Protein AF-A0A3C1H7T9-F1 (afdb_monomer)

Sequence (233 aa):
APIANEHQILRRFGEMLSDQVSRIEAYSWLSAEREQYIYYRTDPCWTGYGAYCSYRSAIRRLGFPSIGYDQFSVMHCRSDYYGRLAQDVHYYEVQPDLVDMYTLRDQPQNETVTALRAEGAVPLPSYYLTEYADTEPEKIFAAAHEPVLRIETDNQSSKDLLLLSDAFGYSMIPFLTRHYRSVTAVNLPLAKEQGANPVPAGSYSQILLLCGADTLMSPDGLAALLPQSENDT

Structure (mmCIF, N/CA/C/O backbone):
data_AF-A0A3C1H7T9-F1
#
_entry.id   AF-A0A3C1H7T9-F1
#
loop_
_atom_site.group_PDB
_atom_site.id
_atom_site.type_symbol
_atom_site.label_atom_id
_atom_site.label_alt_id
_atom_site.label_comp_id
_atom_site.label_asym_id
_atom_site.label_entity_id
_atom_site.label_seq_id
_atom_site.pdbx_PDB_ins_code
_atom_site.Cartn_x
_atom_site.Cartn_y
_atom_site.Cartn_z
_atom_site.occupancy
_atom_site.B_iso_or_equiv
_atom_site.auth_seq_id
_atom_site.auth_comp_id
_atom_site.auth_asym_id
_atom_site.auth_atom_id
_atom_site.pdbx_PDB_model_num
ATOM 1 N N . ALA A 1 1 ? 14.476 -23.312 -9.668 1.00 31.70 1 ALA A N 1
ATOM 2 C CA . ALA A 1 1 ? 13.431 -24.294 -9.300 1.00 31.70 1 ALA A CA 1
ATOM 3 C C . ALA A 1 1 ? 12.138 -23.898 -10.009 1.00 31.70 1 ALA A C 1
ATOM 5 O O . ALA A 1 1 ? 11.992 -22.703 -10.245 1.00 31.70 1 ALA A O 1
ATOM 6 N N . PRO A 1 2 ? 11.235 -24.815 -10.405 1.00 38.97 2 PRO A N 1
ATOM 7 C CA . PRO A 1 2 ? 9.941 -24.386 -10.927 1.00 38.97 2 PRO A CA 1
ATOM 8 C C . PRO A 1 2 ? 9.212 -23.623 -9.817 1.00 38.97 2 PRO A C 1
ATOM 10 O O . PRO A 1 2 ? 9.050 -24.153 -8.718 1.00 38.97 2 PRO A O 1
ATOM 13 N N . ILE A 1 3 ? 8.839 -22.372 -10.089 1.00 52.12 3 ILE A N 1
ATOM 14 C CA . ILE A 1 3 ? 7.992 -21.583 -9.194 1.00 52.12 3 ILE A CA 1
ATOM 15 C C . ILE A 1 3 ? 6.671 -22.349 -9.102 1.00 52.12 3 ILE A C 1
ATOM 17 O O . ILE A 1 3 ? 6.058 -22.676 -10.123 1.00 52.12 3 ILE A O 1
ATOM 21 N N . ALA A 1 4 ? 6.295 -22.755 -7.891 1.00 62.69 4 ALA A N 1
ATOM 22 C CA . ALA A 1 4 ? 5.043 -23.456 -7.663 1.00 62.69 4 ALA A CA 1
ATOM 23 C C . ALA A 1 4 ? 3.871 -22.596 -8.169 1.00 62.69 4 ALA A C 1
ATOM 25 O O . ALA A 1 4 ? 3.949 -21.373 -8.177 1.00 62.69 4 ALA A O 1
ATOM 26 N N . ASN A 1 5 ? 2.783 -23.223 -8.623 1.00 76.81 5 ASN A N 1
ATOM 27 C CA . ASN A 1 5 ? 1.632 -22.481 -9.132 1.00 76.81 5 ASN A CA 1
ATOM 28 C C . ASN A 1 5 ? 0.995 -21.664 -7.991 1.00 76.81 5 ASN A C 1
ATOM 30 O O . ASN A 1 5 ? 0.235 -22.214 -7.190 1.00 76.81 5 ASN A O 1
ATOM 34 N N . GLU A 1 6 ? 1.307 -20.367 -7.929 1.00 76.00 6 GLU A N 1
ATOM 35 C CA . GLU A 1 6 ? 0.856 -19.449 -6.875 1.00 76.00 6 GLU A CA 1
ATOM 36 C C . GLU A 1 6 ? -0.663 -19.482 -6.700 1.00 76.00 6 GLU A C 1
ATOM 38 O O . GLU A 1 6 ? -1.160 -19.520 -5.578 1.00 76.00 6 GLU A O 1
ATOM 43 N N . HIS A 1 7 ? -1.421 -19.578 -7.796 1.00 77.00 7 HIS A N 1
ATOM 44 C CA . HIS A 1 7 ? -2.878 -19.655 -7.738 1.00 77.00 7 HIS A CA 1
ATOM 45 C C . HIS A 1 7 ? -3.370 -20.908 -6.994 1.00 77.00 7 HIS A C 1
ATOM 47 O O . HIS A 1 7 ? -4.287 -20.829 -6.176 1.00 77.00 7 HIS A O 1
ATOM 53 N N . GLN A 1 8 ? -2.749 -22.071 -7.222 1.00 78.31 8 GLN A N 1
ATOM 54 C CA . GLN A 1 8 ? -3.089 -23.288 -6.475 1.00 78.31 8 GLN A CA 1
ATOM 55 C C . GLN A 1 8 ? -2.721 -23.179 -4.994 1.00 78.31 8 GLN A C 1
ATOM 57 O O . GLN A 1 8 ? -3.453 -23.694 -4.147 1.00 78.31 8 GLN A O 1
ATOM 62 N N . ILE A 1 9 ? -1.605 -22.519 -4.683 1.00 76.25 9 ILE A N 1
ATOM 63 C CA . ILE A 1 9 ? -1.154 -22.332 -3.304 1.00 76.25 9 ILE A CA 1
ATOM 64 C C . ILE A 1 9 ? -2.100 -21.396 -2.555 1.00 76.25 9 ILE A C 1
ATOM 66 O O . ILE A 1 9 ? -2.596 -21.768 -1.496 1.00 76.25 9 ILE A O 1
ATOM 70 N N . LEU A 1 10 ? -2.425 -20.239 -3.134 1.00 77.50 10 LEU A N 1
ATOM 71 C CA . LEU A 1 10 ? -3.364 -19.279 -2.554 1.00 77.50 10 LEU A CA 1
ATOM 72 C C . LEU A 1 10 ? -4.751 -19.895 -2.354 1.00 77.50 10 LEU A C 1
ATOM 74 O O . LEU A 1 10 ? -5.388 -19.653 -1.329 1.00 77.50 10 LEU A O 1
ATOM 78 N N . ARG A 1 11 ? -5.203 -20.751 -3.282 1.00 78.38 11 ARG A N 1
ATOM 79 C CA . ARG A 1 11 ? -6.471 -21.475 -3.128 1.00 78.38 11 ARG A CA 1
ATOM 80 C C . ARG A 1 11 ? -6.450 -22.410 -1.917 1.00 78.38 11 ARG A C 1
ATOM 82 O O . ARG A 1 11 ? -7.369 -22.352 -1.104 1.00 78.38 11 ARG A O 1
ATOM 89 N N . ARG A 1 12 ? -5.397 -23.224 -1.772 1.00 76.50 12 ARG A N 1
ATOM 90 C CA . ARG A 1 12 ? -5.221 -24.137 -0.626 1.00 76.50 12 ARG A CA 1
ATOM 91 C C . ARG A 1 12 ? -5.077 -23.388 0.692 1.00 76.50 12 ARG A C 1
ATOM 93 O O . ARG A 1 12 ? -5.712 -23.761 1.667 1.00 76.50 12 ARG A O 1
ATOM 100 N N . PHE A 1 13 ? -4.275 -22.325 0.713 1.00 78.12 13 PHE A N 1
ATOM 101 C CA . PHE A 1 13 ? -4.142 -21.465 1.884 1.00 78.12 13 PHE A CA 1
ATOM 102 C C . PHE A 1 13 ? -5.504 -20.904 2.289 1.00 78.12 13 PHE A C 1
ATOM 104 O O . PHE A 1 13 ? -5.900 -21.008 3.445 1.00 78.12 13 PHE A O 1
ATOM 111 N N . GLY A 1 14 ? -6.264 -20.407 1.312 1.00 76.06 14 GLY A N 1
ATOM 112 C CA . GLY A 1 14 ? -7.640 -20.001 1.516 1.00 76.06 14 GLY A CA 1
ATOM 113 C C . GLY A 1 14 ? -8.461 -21.103 2.184 1.00 76.06 14 GLY A C 1
ATOM 114 O O . GLY A 1 14 ? -9.094 -20.830 3.200 1.00 76.06 14 GLY A O 1
ATOM 115 N N . GLU A 1 15 ? -8.475 -22.319 1.623 1.00 78.69 15 GLU A N 1
ATOM 116 C CA . GLU A 1 15 ? -9.227 -23.486 2.132 1.00 78.69 15 GLU A CA 1
ATOM 117 C C . GLU A 1 15 ? -8.918 -23.830 3.603 1.00 78.69 15 GLU A C 1
ATOM 119 O O . GLU A 1 15 ? -9.757 -24.440 4.259 1.00 78.69 15 GLU A O 1
ATOM 124 N N . MET A 1 16 ? -7.764 -23.414 4.135 1.00 75.75 16 MET A N 1
ATOM 125 C CA . MET A 1 16 ? -7.385 -23.597 5.544 1.00 75.75 16 MET A CA 1
ATOM 126 C C . MET A 1 16 ? -7.916 -22.502 6.484 1.00 75.75 16 MET A C 1
ATOM 128 O O . MET A 1 16 ? -7.884 -22.676 7.702 1.00 75.75 16 MET A O 1
ATOM 132 N N . LEU A 1 17 ? -8.370 -21.366 5.951 1.00 78.69 17 LEU A N 1
ATOM 133 C CA . LEU A 1 17 ? -8.895 -20.257 6.746 1.00 78.69 17 LEU A CA 1
ATOM 134 C C . LEU A 1 17 ? -10.306 -20.565 7.255 1.00 78.69 17 LEU A C 1
ATOM 136 O O . LEU A 1 17 ? -11.101 -21.205 6.569 1.00 78.69 17 LEU A O 1
ATOM 140 N N . SER A 1 18 ? -10.631 -20.061 8.447 1.00 79.81 18 SER A N 1
ATOM 141 C CA . SER A 1 18 ? -11.975 -20.192 9.012 1.00 79.81 18 SER A CA 1
ATOM 142 C C . SER A 1 18 ? -13.014 -19.438 8.176 1.00 79.81 18 SER A C 1
ATOM 144 O O . SER A 1 18 ? -12.711 -18.420 7.552 1.00 79.81 18 SER A O 1
ATOM 146 N N . ASP A 1 19 ? -14.274 -19.872 8.246 1.00 80.81 19 ASP A N 1
ATOM 147 C CA . ASP A 1 19 ? -15.399 -19.222 7.551 1.00 80.81 19 ASP A CA 1
ATOM 148 C C . ASP A 1 19 ? -15.652 -17.771 8.009 1.00 80.81 19 ASP A C 1
ATOM 150 O O . ASP A 1 19 ? -16.383 -17.019 7.365 1.00 80.81 19 ASP A O 1
ATOM 154 N N . GLN A 1 20 ? -15.042 -17.357 9.124 1.00 82.12 20 GLN A N 1
ATOM 155 C CA . GLN A 1 20 ? -15.094 -15.979 9.613 1.00 82.12 20 GLN A CA 1
ATOM 156 C C . GLN A 1 20 ? -14.177 -15.043 8.807 1.00 82.12 20 GLN A C 1
ATOM 158 O O . GLN A 1 20 ? -14.368 -13.826 8.830 1.00 82.12 20 GLN A O 1
ATOM 163 N N . VAL A 1 21 ? -13.204 -15.586 8.065 1.00 84.50 21 VAL A N 1
ATOM 164 C CA . VAL A 1 21 ? -12.303 -14.809 7.210 1.00 84.50 21 VAL A CA 1
ATOM 165 C C . VAL A 1 21 ? -12.924 -14.631 5.828 1.00 84.50 21 VAL A C 1
ATOM 167 O O . VAL A 1 21 ? -13.071 -15.565 5.042 1.00 84.50 21 VAL A O 1
ATOM 170 N N . SER A 1 22 ? -13.260 -13.387 5.492 1.00 87.00 22 SER A N 1
ATOM 171 C CA . SER A 1 22 ? -13.744 -13.047 4.153 1.00 87.00 22 SER A CA 1
ATOM 172 C C . SER A 1 22 ? -12.584 -12.912 3.170 1.00 87.00 22 SER A C 1
ATOM 174 O O . SER A 1 22 ? -11.782 -11.989 3.278 1.00 87.00 22 SER A O 1
ATOM 176 N N . ARG A 1 23 ? -12.530 -13.792 2.165 1.00 85.62 23 ARG A N 1
ATOM 177 C CA . ARG A 1 23 ? -11.542 -13.700 1.081 1.00 85.62 23 ARG A CA 1
ATOM 178 C C . ARG A 1 23 ? -11.898 -12.591 0.088 1.00 85.62 23 ARG A C 1
ATOM 180 O O . ARG A 1 23 ? -13.070 -12.394 -0.250 1.00 85.62 23 ARG A O 1
ATOM 187 N N 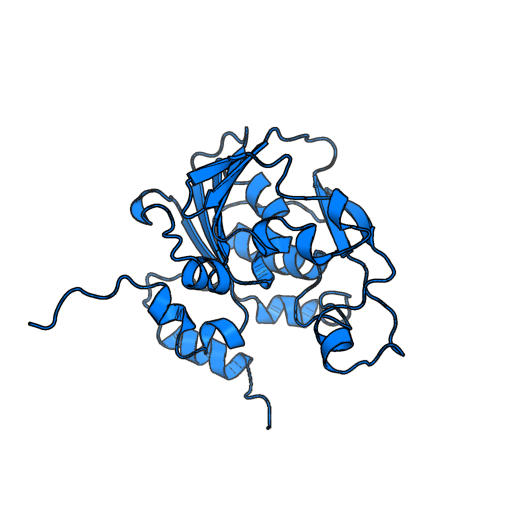. ILE A 1 24 ? -10.870 -11.899 -0.396 1.00 86.12 24 ILE A N 1
ATOM 188 C CA . ILE A 1 24 ? -10.950 -10.931 -1.492 1.00 86.12 24 ILE A CA 1
ATOM 189 C C . ILE A 1 24 ? -10.223 -11.553 -2.685 1.00 86.12 24 ILE A C 1
ATOM 191 O O . ILE A 1 24 ? -9.004 -11.694 -2.673 1.00 86.12 24 ILE A O 1
ATOM 195 N N . GLU A 1 25 ? -10.978 -11.953 -3.706 1.00 78.00 25 GLU A N 1
ATOM 196 C CA . GLU A 1 25 ? -10.420 -12.543 -4.927 1.00 78.00 25 GLU A CA 1
ATOM 197 C C . GLU A 1 25 ? -9.723 -11.466 -5.769 1.00 78.00 25 GLU A C 1
ATOM 199 O O . GLU A 1 25 ? -10.376 -10.684 -6.459 1.00 78.00 25 GLU A O 1
ATOM 204 N N . ALA A 1 26 ? -8.390 -11.415 -5.705 1.00 77.56 26 ALA A N 1
ATOM 205 C CA . ALA A 1 26 ? -7.577 -10.502 -6.511 1.00 77.56 26 ALA A CA 1
ATOM 206 C C . ALA A 1 26 ? -7.279 -11.063 -7.916 1.00 77.56 26 ALA A C 1
ATOM 208 O O . ALA A 1 26 ? -7.213 -10.308 -8.887 1.00 77.56 26 ALA A O 1
ATOM 209 N N . TYR A 1 27 ? -7.154 -12.391 -8.045 1.00 78.81 27 TYR A N 1
ATOM 210 C CA . TYR A 1 27 ? -6.671 -13.048 -9.265 1.00 78.81 27 TYR A CA 1
ATOM 211 C C . TYR A 1 27 ? -7.521 -12.743 -10.503 1.00 78.81 27 TYR A C 1
ATOM 213 O O . TYR A 1 27 ? -6.979 -12.407 -11.552 1.00 78.81 27 TYR A O 1
ATOM 221 N N . SER A 1 28 ? -8.851 -12.830 -10.398 1.00 77.50 28 SER A N 1
ATOM 222 C CA . SER A 1 28 ? -9.741 -12.627 -11.549 1.00 77.50 28 SER A CA 1
ATOM 223 C C . SER A 1 28 ? -9.615 -11.226 -12.148 1.00 77.50 28 SER A C 1
ATOM 225 O O . SER A 1 28 ? -9.674 -11.068 -13.364 1.00 77.50 28 SER A O 1
ATOM 227 N N . TRP A 1 29 ? -9.421 -10.214 -11.302 1.00 79.75 29 TRP A N 1
ATOM 228 C CA . TRP A 1 29 ? -9.297 -8.823 -11.734 1.00 79.75 29 TRP A CA 1
ATOM 229 C C . TRP A 1 29 ? -7.898 -8.530 -12.266 1.00 79.75 29 TRP A C 1
ATOM 231 O O . TRP A 1 29 ? -7.777 -7.962 -13.343 1.00 79.75 29 TRP A O 1
ATOM 241 N N . LEU A 1 30 ? -6.849 -8.998 -11.582 1.00 84.75 30 LEU A N 1
ATOM 242 C CA . LEU A 1 30 ? -5.474 -8.885 -12.080 1.00 84.75 30 LEU A CA 1
ATOM 243 C C . LEU A 1 30 ? -5.308 -9.592 -13.436 1.00 84.75 30 LEU A C 1
ATOM 245 O O . LEU A 1 30 ? -4.662 -9.069 -14.335 1.00 84.75 30 LEU A O 1
ATOM 249 N N . SER A 1 31 ? -5.962 -10.742 -13.625 1.00 85.31 31 SER A N 1
ATOM 250 C CA . SER A 1 31 ? -5.979 -11.463 -14.903 1.00 85.31 31 SER A CA 1
ATOM 251 C C . SER A 1 31 ? -6.712 -10.699 -16.014 1.00 85.31 31 SER A C 1
ATOM 253 O O . SER A 1 31 ? -6.313 -10.778 -17.182 1.00 85.31 31 SER A O 1
ATOM 255 N N . ALA A 1 32 ? -7.769 -9.957 -15.667 1.00 86.38 32 ALA A N 1
ATOM 256 C CA . ALA A 1 32 ? -8.490 -9.097 -16.603 1.00 86.38 32 ALA A CA 1
ATOM 257 C C . ALA A 1 32 ? -7.664 -7.862 -17.007 1.00 86.38 32 ALA A C 1
ATOM 259 O O . ALA A 1 32 ? -7.717 -7.458 -18.164 1.00 86.38 32 ALA A O 1
ATOM 260 N N . GLU A 1 33 ? -6.858 -7.325 -16.088 1.00 89.00 33 GLU A N 1
ATOM 261 C CA . GLU A 1 33 ? -5.993 -6.152 -16.298 1.00 89.00 33 GLU A CA 1
ATOM 262 C C . GLU A 1 33 ? -4.568 -6.517 -16.758 1.00 89.00 33 GLU A C 1
ATOM 264 O O . GLU A 1 33 ? -3.693 -5.659 -16.803 1.00 89.00 33 GLU A O 1
ATOM 269 N N . ARG A 1 34 ? -4.301 -7.779 -17.122 1.00 88.62 34 ARG A N 1
ATOM 270 C CA . ARG A 1 34 ? -2.941 -8.279 -17.423 1.00 88.62 34 ARG A CA 1
ATOM 271 C C . ARG A 1 34 ? -2.213 -7.563 -18.567 1.00 88.62 34 ARG A C 1
ATOM 273 O O . ARG A 1 34 ? -0.995 -7.635 -18.645 1.00 88.62 34 ARG A O 1
ATOM 280 N N . GLU A 1 35 ? -2.962 -6.941 -19.477 1.00 91.81 35 GLU A N 1
ATOM 281 C CA . GLU A 1 35 ? -2.408 -6.182 -20.608 1.00 91.81 35 GLU A CA 1
ATOM 282 C C . GLU A 1 35 ? -2.039 -4.742 -20.198 1.00 91.81 35 GLU A C 1
ATOM 284 O O . GLU A 1 35 ? -1.428 -4.008 -20.972 1.00 91.81 35 GLU A O 1
ATOM 289 N N . GLN A 1 36 ? -2.430 -4.318 -18.991 1.00 94.44 36 GLN A N 1
ATOM 290 C CA . GLN A 1 36 ? -2.083 -3.027 -18.411 1.00 94.44 36 GLN A CA 1
ATOM 291 C C . GLN A 1 36 ? -0.779 -3.116 -17.611 1.00 94.44 36 GLN A C 1
ATOM 293 O O . GLN A 1 36 ? -0.329 -4.184 -17.197 1.00 94.44 36 GLN A O 1
ATOM 298 N N . TYR A 1 37 ? -0.182 -1.959 -17.333 1.00 95.06 37 TYR A N 1
ATOM 299 C CA . TYR A 1 37 ? 1.055 -1.850 -16.563 1.00 95.06 37 TYR A CA 1
ATOM 300 C C . TYR A 1 37 ? 0.799 -1.964 -15.044 1.00 95.06 37 TYR A C 1
ATOM 302 O O . TYR A 1 37 ? 0.926 -1.006 -14.279 1.00 95.06 37 TYR A O 1
ATOM 310 N N . ILE A 1 38 ? 0.363 -3.153 -14.614 1.00 95.38 38 ILE A N 1
ATOM 311 C CA . ILE A 1 38 ? -0.020 -3.462 -13.225 1.00 95.38 38 ILE A CA 1
ATOM 312 C C . ILE A 1 38 ? 1.131 -4.012 -12.374 1.00 95.38 38 ILE A C 1
ATOM 314 O O . ILE A 1 38 ? 1.043 -3.958 -11.152 1.00 95.38 38 ILE A O 1
ATOM 318 N N . TYR A 1 39 ? 2.217 -4.486 -12.986 1.00 95.50 39 TYR A N 1
ATOM 319 C CA . TYR A 1 39 ? 3.435 -4.920 -12.297 1.00 95.50 39 TYR A CA 1
ATOM 320 C C . TYR A 1 39 ? 4.642 -4.135 -12.786 1.00 95.50 39 TYR A C 1
ATOM 322 O O . TYR A 1 39 ? 4.717 -3.796 -13.969 1.00 95.50 39 TYR A O 1
ATOM 330 N N . TYR A 1 40 ? 5.567 -3.847 -11.873 1.00 96.25 40 TYR A N 1
ATOM 331 C CA . TYR A 1 40 ? 6.871 -3.318 -12.244 1.00 96.25 40 TYR A CA 1
ATOM 332 C C . TYR A 1 40 ? 7.609 -4.333 -13.125 1.00 96.25 40 TYR A C 1
ATOM 334 O O . TYR A 1 40 ? 7.464 -5.544 -12.955 1.00 96.25 40 TYR A O 1
ATOM 342 N N . ARG A 1 41 ? 8.395 -3.851 -14.091 1.00 95.81 41 ARG A N 1
ATOM 343 C CA . ARG A 1 41 ? 9.237 -4.718 -14.933 1.00 95.81 41 ARG A CA 1
ATOM 344 C C . ARG A 1 41 ? 10.498 -5.151 -14.192 1.00 95.81 41 ARG A C 1
ATOM 346 O O . ARG A 1 41 ? 11.051 -6.203 -14.495 1.00 95.81 41 ARG A O 1
ATOM 353 N N . THR A 1 42 ? 10.960 -4.315 -13.264 1.00 96.38 42 THR A N 1
ATOM 354 C CA . THR A 1 42 ? 12.270 -4.400 -12.608 1.00 96.38 42 THR A CA 1
ATOM 355 C C . THR A 1 42 ? 12.186 -4.564 -11.089 1.00 96.38 42 THR A C 1
ATOM 357 O O . THR A 1 42 ? 13.216 -4.693 -10.435 1.00 96.38 42 THR A O 1
ATOM 360 N N . ASP A 1 43 ? 10.983 -4.613 -10.516 1.00 94.75 43 ASP A N 1
ATOM 361 C CA . ASP A 1 43 ? 10.714 -4.838 -9.089 1.00 94.75 43 ASP A CA 1
ATOM 362 C C . ASP A 1 43 ? 9.706 -5.991 -8.934 1.00 94.75 43 ASP A C 1
ATOM 364 O O . ASP A 1 43 ? 8.849 -6.142 -9.806 1.00 94.75 43 ASP A O 1
ATOM 368 N N . PRO A 1 44 ? 9.755 -6.818 -7.870 1.00 91.44 44 PRO A N 1
ATOM 369 C CA . PRO A 1 44 ? 8.826 -7.946 -7.753 1.00 91.44 44 PRO A CA 1
ATOM 370 C C . PRO A 1 44 ? 7.396 -7.530 -7.362 1.00 91.44 44 PRO A C 1
ATOM 372 O O . PRO A 1 44 ? 6.498 -8.371 -7.336 1.00 91.44 44 PRO A O 1
ATOM 375 N N . CYS A 1 45 ? 7.162 -6.259 -7.024 1.00 91.56 45 CYS A N 1
ATOM 376 C CA . CYS A 1 45 ? 5.857 -5.770 -6.591 1.00 91.56 45 CYS A CA 1
ATOM 377 C C . CYS A 1 45 ? 5.000 -5.217 -7.739 1.00 91.56 45 CYS A C 1
ATOM 379 O O . CYS A 1 45 ? 5.449 -4.970 -8.860 1.00 91.56 45 CYS A O 1
ATOM 381 N N . TRP A 1 46 ? 3.719 -4.999 -7.443 1.00 94.31 46 TRP A N 1
ATOM 382 C CA . TRP A 1 46 ? 2.830 -4.298 -8.362 1.00 94.31 46 TRP A CA 1
ATOM 383 C C . TRP A 1 46 ? 3.128 -2.794 -8.443 1.00 94.31 46 TRP A C 1
ATOM 385 O O . TRP A 1 46 ? 3.723 -2.207 -7.539 1.00 94.31 46 TRP A O 1
ATOM 395 N N . THR A 1 47 ? 2.663 -2.146 -9.508 1.00 96.00 47 THR A N 1
ATOM 396 C CA . THR A 1 47 ? 2.683 -0.680 -9.608 1.00 96.00 47 THR A CA 1
ATOM 397 C C . THR A 1 47 ? 1.610 -0.068 -8.702 1.00 96.00 47 THR A C 1
ATOM 399 O O . THR A 1 47 ? 0.711 -0.761 -8.215 1.00 96.00 47 THR A O 1
ATOM 402 N N . GLY A 1 48 ? 1.626 1.255 -8.512 1.00 95.81 48 GLY A N 1
ATOM 403 C CA . GLY A 1 48 ? 0.503 1.938 -7.855 1.00 95.81 48 GLY A CA 1
ATOM 404 C C . GLY A 1 48 ? -0.835 1.741 -8.590 1.00 95.81 48 GLY A C 1
ATOM 405 O O . GLY A 1 48 ? -1.883 1.650 -7.951 1.00 95.81 48 GLY A O 1
ATOM 406 N N . TYR A 1 49 ? -0.805 1.551 -9.916 1.00 96.06 49 TYR A N 1
ATOM 407 C CA . TYR A 1 49 ? -1.994 1.185 -10.688 1.00 96.06 49 TYR A CA 1
ATOM 408 C C . TYR A 1 49 ? -2.463 -0.247 -10.394 1.00 96.06 49 TYR A C 1
ATOM 410 O O . TYR A 1 49 ? -3.661 -0.484 -10.221 1.00 96.06 49 TYR A O 1
ATOM 418 N N . GLY A 1 50 ? -1.537 -1.202 -10.264 1.00 95.12 50 GLY A N 1
ATOM 419 C CA . GLY A 1 50 ? -1.860 -2.558 -9.811 1.00 95.12 50 GLY A CA 1
ATOM 420 C C . GLY A 1 50 ? -2.491 -2.573 -8.413 1.00 95.12 50 GLY A C 1
ATOM 421 O O . GLY A 1 50 ? -3.510 -3.239 -8.195 1.00 95.12 50 GLY A O 1
ATOM 422 N N . ALA A 1 51 ? -1.968 -1.757 -7.493 1.00 95.56 51 ALA A N 1
ATOM 423 C CA . ALA A 1 51 ? -2.556 -1.560 -6.170 1.00 95.56 51 ALA A CA 1
ATOM 424 C C . ALA A 1 51 ? -3.968 -0.963 -6.248 1.00 95.56 51 ALA A C 1
ATOM 426 O O . ALA A 1 51 ? -4.882 -1.476 -5.600 1.00 95.56 51 ALA A O 1
ATOM 427 N N . TYR A 1 52 ? -4.182 0.061 -7.084 1.00 95.81 52 TYR A N 1
ATOM 428 C CA . TYR A 1 52 ? -5.505 0.642 -7.328 1.00 95.81 52 TYR A CA 1
ATOM 429 C C . TYR A 1 52 ? -6.510 -0.408 -7.831 1.00 95.81 52 TYR A C 1
ATOM 431 O O . TYR A 1 52 ? -7.635 -0.490 -7.325 1.00 95.81 52 TYR A O 1
ATOM 439 N N . CYS A 1 53 ? -6.108 -1.247 -8.790 1.00 93.25 53 CYS A N 1
ATOM 440 C CA . CYS A 1 53 ? -6.960 -2.303 -9.338 1.00 93.25 53 CYS A CA 1
ATOM 441 C C . CYS A 1 53 ? -7.439 -3.269 -8.248 1.00 93.25 53 CYS A C 1
ATOM 443 O O . CYS A 1 53 ? -8.636 -3.553 -8.150 1.00 93.25 53 CYS A O 1
ATOM 445 N N . SER A 1 54 ? -6.529 -3.703 -7.375 1.00 92.38 54 SER A N 1
ATOM 446 C CA . SER A 1 54 ? -6.852 -4.588 -6.250 1.00 92.38 54 SER A CA 1
ATOM 447 C C . SER A 1 54 ? -7.681 -3.888 -5.170 1.00 92.38 54 SER A C 1
ATOM 449 O O . SER A 1 54 ? -8.640 -4.463 -4.644 1.00 92.38 54 SER A O 1
ATOM 451 N N . TYR A 1 55 ? -7.383 -2.617 -4.891 1.00 95.44 55 TYR A N 1
ATOM 452 C CA . TYR A 1 55 ? -8.122 -1.790 -3.939 1.00 95.44 55 TYR A CA 1
ATOM 453 C C . TYR A 1 55 ? -9.607 -1.693 -4.298 1.00 95.44 55 TYR A C 1
ATOM 455 O O . TYR A 1 55 ? -10.449 -1.827 -3.412 1.00 95.44 55 TYR A O 1
ATOM 463 N N . ARG A 1 56 ? -9.964 -1.522 -5.581 1.00 93.06 56 ARG A N 1
ATOM 464 C CA . ARG A 1 56 ? -11.375 -1.401 -6.003 1.00 93.06 56 ARG A CA 1
ATOM 465 C C . ARG A 1 56 ? -12.222 -2.588 -5.559 1.00 93.06 56 ARG A C 1
ATOM 467 O O . ARG A 1 56 ? -13.375 -2.403 -5.167 1.00 93.06 56 ARG A O 1
ATOM 474 N N . SER A 1 57 ? -11.664 -3.791 -5.637 1.00 89.38 57 SER A N 1
ATOM 475 C CA . SER A 1 57 ? -12.334 -5.019 -5.213 1.00 89.38 57 SER A CA 1
ATOM 476 C C . SER A 1 57 ? -12.324 -5.156 -3.692 1.00 89.38 57 SER A C 1
ATOM 478 O O . SER A 1 57 ? -13.365 -5.448 -3.096 1.00 89.38 57 SER A O 1
ATOM 480 N N . ALA A 1 58 ? -11.185 -4.871 -3.055 1.00 93.25 58 ALA A N 1
ATOM 481 C CA . ALA A 1 58 ? -11.037 -4.943 -1.606 1.00 93.25 58 ALA A CA 1
ATOM 482 C C . ALA A 1 58 ? -11.997 -3.995 -0.871 1.00 93.25 58 ALA A C 1
ATOM 484 O O . ALA A 1 58 ? -12.749 -4.422 0.005 1.00 93.25 58 ALA A O 1
ATOM 485 N N . ILE A 1 59 ? -12.045 -2.724 -1.269 1.00 95.56 59 ILE A N 1
ATOM 486 C CA . ILE A 1 59 ? -12.798 -1.685 -0.561 1.00 95.56 59 ILE A CA 1
ATOM 487 C C . ILE A 1 59 ? -14.315 -1.917 -0.614 1.00 95.56 59 ILE A C 1
ATOM 489 O O . ILE A 1 59 ? -15.019 -1.720 0.378 1.00 95.56 59 ILE A O 1
ATOM 493 N N . ARG A 1 60 ? -14.809 -2.469 -1.732 1.00 93.31 60 ARG A N 1
ATOM 494 C CA . ARG A 1 60 ? -16.206 -2.906 -1.884 1.00 93.31 60 ARG A CA 1
ATOM 495 C C . ARG A 1 60 ? -16.545 -4.038 -0.931 1.00 93.31 60 ARG A C 1
ATOM 497 O O . ARG A 1 60 ? -17.597 -4.010 -0.296 1.00 93.31 60 ARG A O 1
ATOM 504 N N . ARG A 1 61 ? -15.644 -5.013 -0.782 1.00 92.25 61 ARG A N 1
ATOM 505 C CA . ARG A 1 61 ? -15.826 -6.120 0.165 1.00 92.25 61 ARG A CA 1
ATOM 506 C C . ARG A 1 61 ? -15.767 -5.650 1.620 1.00 92.25 61 ARG A C 1
ATOM 508 O O . ARG A 1 61 ? -16.466 -6.215 2.457 1.00 92.25 61 ARG A O 1
ATOM 515 N N . LEU A 1 62 ? -15.000 -4.593 1.890 1.00 94.06 62 LEU A N 1
ATOM 516 C CA . LEU A 1 62 ? -14.909 -3.913 3.186 1.00 94.06 62 LEU A CA 1
ATOM 517 C C . LEU A 1 62 ? -16.110 -2.985 3.476 1.00 94.06 62 LEU A C 1
ATOM 519 O O . LEU A 1 62 ? -16.216 -2.421 4.572 1.00 94.06 62 LEU A O 1
ATOM 523 N N . GLY A 1 63 ? -17.064 -2.890 2.545 1.00 94.75 63 GLY A N 1
ATOM 524 C CA . GLY A 1 63 ? -18.346 -2.213 2.737 1.00 94.75 63 GLY A CA 1
ATOM 525 C C . GLY A 1 63 ? -18.335 -0.730 2.376 1.00 94.75 63 GLY A C 1
ATOM 526 O O . GLY A 1 63 ? -19.139 0.022 2.922 1.00 94.75 63 GLY A O 1
ATOM 527 N N . PHE A 1 64 ? -17.438 -0.311 1.485 1.00 95.75 64 PHE A N 1
ATOM 528 C CA . PHE A 1 64 ? -17.338 1.059 0.987 1.00 95.75 64 PHE A CA 1
ATOM 529 C C . PHE A 1 64 ? -17.456 1.110 -0.546 1.00 95.75 64 PHE A C 1
ATOM 531 O O . PHE A 1 64 ? -17.054 0.168 -1.235 1.00 95.75 64 PHE A O 1
ATOM 538 N N . PRO A 1 65 ? -17.972 2.203 -1.128 1.00 95.44 65 PRO A N 1
ATOM 539 C CA . PRO A 1 65 ? -17.895 2.409 -2.568 1.00 95.44 65 PRO A CA 1
ATOM 540 C C . PRO A 1 65 ? -16.445 2.673 -2.999 1.00 95.44 65 PRO A C 1
ATOM 542 O O . PRO A 1 65 ? -15.714 3.425 -2.363 1.00 95.44 65 PRO A O 1
ATOM 545 N N . SER A 1 66 ? -16.025 2.086 -4.119 1.00 95.06 66 SER A N 1
ATOM 546 C CA . SER A 1 66 ? -14.707 2.368 -4.698 1.00 95.06 66 SER A CA 1
ATOM 547 C C . SER A 1 66 ? -14.674 3.759 -5.331 1.00 95.06 66 SER A C 1
ATOM 549 O O . SER A 1 66 ? -15.543 4.064 -6.150 1.00 95.06 66 SER A O 1
ATOM 551 N N . ILE A 1 67 ? -13.630 4.538 -5.057 1.00 96.44 67 ILE A N 1
ATOM 552 C CA . ILE A 1 67 ? -13.357 5.794 -5.771 1.00 96.44 67 ILE A CA 1
ATOM 553 C C . ILE A 1 67 ? -12.849 5.489 -7.192 1.00 96.44 67 ILE A C 1
ATOM 555 O O . ILE A 1 67 ? -12.036 4.578 -7.390 1.00 96.44 67 ILE A O 1
ATOM 559 N N . GLY A 1 68 ? -13.358 6.222 -8.186 1.00 96.25 68 GLY A N 1
ATOM 560 C CA . GLY A 1 68 ? -12.977 6.066 -9.593 1.00 96.25 68 GLY A CA 1
ATOM 561 C C . GLY A 1 68 ? -11.532 6.488 -9.860 1.00 96.25 68 GLY A C 1
ATOM 562 O O . GLY A 1 68 ? -11.032 7.414 -9.228 1.00 96.25 68 GLY A O 1
ATOM 563 N N . TYR A 1 69 ? -10.852 5.798 -10.780 1.00 95.50 69 TYR A N 1
ATOM 564 C CA . TYR A 1 69 ? -9.452 6.072 -11.133 1.00 95.50 69 TYR A CA 1
ATOM 565 C C . TYR A 1 69 ? -9.299 7.492 -11.658 1.00 95.50 69 TYR A C 1
ATOM 567 O O . TYR A 1 69 ? -8.374 8.218 -11.312 1.00 95.50 69 TYR A O 1
ATOM 575 N N . ASP A 1 70 ? -10.287 7.888 -12.452 1.00 95.69 70 ASP A N 1
ATOM 576 C CA . ASP A 1 70 ? -10.432 9.200 -13.035 1.00 95.69 70 ASP A CA 1
ATOM 577 C C . ASP A 1 70 ? -10.528 10.305 -11.991 1.00 95.69 70 ASP A C 1
ATOM 579 O O . ASP A 1 70 ? -10.368 11.440 -12.389 1.00 95.69 70 ASP A O 1
ATOM 583 N N . GLN A 1 71 ? -10.742 10.031 -10.700 1.00 96.62 71 GLN A N 1
ATOM 584 C CA . GLN A 1 71 ? -10.756 11.048 -9.641 1.00 96.62 71 GLN A CA 1
ATOM 585 C C . GLN A 1 71 ? -9.381 11.279 -9.003 1.00 96.62 71 GLN A C 1
ATOM 587 O O . GLN A 1 71 ? -9.216 12.241 -8.256 1.00 96.62 71 GLN A O 1
ATOM 592 N N . PHE A 1 72 ? -8.387 10.436 -9.286 1.00 96.62 72 PHE A N 1
ATOM 593 C CA . PHE A 1 72 ? -7.038 10.603 -8.754 1.00 96.62 72 PHE A CA 1
ATOM 594 C C . PHE A 1 72 ? -6.177 11.475 -9.675 1.00 96.62 72 PHE A C 1
ATOM 596 O O . PHE A 1 72 ? -6.290 11.436 -10.902 1.00 96.62 72 PHE A O 1
ATOM 603 N N . SER A 1 73 ? -5.320 12.296 -9.078 1.00 95.75 73 SER A N 1
ATOM 604 C CA . SER A 1 73 ? -4.151 12.869 -9.732 1.00 95.75 73 SER A CA 1
ATOM 605 C C . SER A 1 73 ? -2.992 11.902 -9.547 1.00 95.75 73 SER A C 1
ATOM 607 O O . SER A 1 73 ? -2.781 11.396 -8.444 1.00 95.75 73 SER A O 1
ATOM 609 N N . VAL A 1 74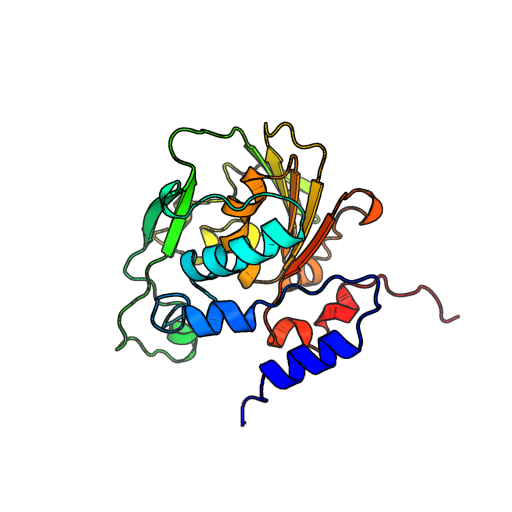 ? -2.252 11.659 -10.625 1.00 96.56 74 VAL A N 1
ATOM 610 C CA . VAL A 1 74 ? -1.078 10.785 -10.623 1.00 96.56 74 VAL A CA 1
ATOM 611 C C . VAL A 1 74 ? 0.156 11.650 -10.819 1.00 96.56 74 VAL A C 1
ATOM 613 O O . VAL A 1 74 ? 0.240 12.398 -11.792 1.00 96.56 74 VAL A O 1
ATOM 616 N N . MET A 1 75 ? 1.089 11.573 -9.876 1.00 95.38 75 MET A N 1
ATOM 617 C CA . MET A 1 75 ? 2.390 12.227 -9.966 1.00 95.38 75 MET A CA 1
ATOM 618 C C . MET A 1 75 ? 3.459 11.166 -10.211 1.00 95.38 75 MET A C 1
ATOM 620 O O . MET A 1 75 ? 3.642 10.279 -9.381 1.00 95.38 75 MET A O 1
ATOM 624 N N . HIS A 1 76 ? 4.163 11.274 -11.337 1.00 95.44 76 HIS A N 1
ATOM 625 C CA . HIS A 1 76 ? 5.310 10.428 -11.661 1.00 95.44 76 HIS A CA 1
ATOM 626 C C . HIS A 1 76 ? 6.537 10.945 -10.905 1.00 95.44 76 HIS A C 1
ATOM 628 O O . HIS A 1 76 ? 7.205 11.872 -11.358 1.00 95.44 76 HIS A O 1
ATOM 634 N N . CYS A 1 77 ? 6.805 10.390 -9.727 1.00 93.62 77 CYS A N 1
ATOM 635 C CA . CYS A 1 77 ? 7.901 10.837 -8.863 1.00 93.62 77 CYS A CA 1
ATOM 636 C C . CYS A 1 77 ? 9.263 10.390 -9.379 1.00 93.62 77 CYS A C 1
ATOM 638 O O . CYS A 1 77 ? 10.260 11.075 -9.176 1.00 93.62 77 CYS A O 1
ATOM 640 N N . ARG A 1 78 ? 9.295 9.240 -10.054 1.00 93.75 78 ARG A N 1
ATOM 641 C CA . ARG A 1 78 ? 10.483 8.701 -10.708 1.00 93.75 78 ARG A CA 1
ATOM 642 C C . ARG A 1 78 ? 10.083 8.056 -12.024 1.00 93.75 78 ARG A C 1
ATOM 644 O O . ARG A 1 78 ? 9.065 7.369 -12.070 1.00 93.75 78 ARG A O 1
ATOM 651 N N . SER A 1 79 ? 10.875 8.258 -13.075 1.00 94.19 79 SER A N 1
ATOM 652 C CA . SER A 1 79 ? 10.603 7.702 -14.412 1.00 94.19 79 SER A CA 1
ATOM 653 C C . SER A 1 79 ? 11.694 6.779 -14.961 1.00 94.19 79 SER A C 1
ATOM 655 O O . SER A 1 79 ? 11.561 6.235 -16.052 1.00 94.19 79 SER A O 1
ATOM 657 N N . ASP A 1 80 ? 12.790 6.643 -14.229 1.00 95.12 80 ASP A N 1
ATOM 658 C CA . ASP A 1 80 ? 13.987 5.875 -14.558 1.00 95.12 80 ASP A CA 1
ATOM 659 C C . ASP A 1 80 ? 14.339 4.914 -13.406 1.00 95.12 80 ASP A C 1
ATOM 661 O O . ASP A 1 80 ? 15.501 4.742 -13.042 1.00 95.12 80 ASP A O 1
ATOM 665 N N . TYR A 1 81 ? 13.317 4.315 -12.787 1.00 96.06 81 TYR A N 1
ATOM 666 C CA . TYR A 1 81 ? 13.497 3.398 -11.666 1.00 96.06 81 TYR A CA 1
ATOM 667 C C . TYR A 1 81 ? 13.918 2.001 -12.142 1.00 96.06 81 TYR A C 1
ATOM 669 O O . TYR A 1 81 ? 13.247 1.393 -12.973 1.00 96.06 81 TYR A O 1
ATOM 677 N N . TYR A 1 82 ? 15.005 1.481 -11.570 1.00 96.44 82 TYR A N 1
ATOM 678 C CA . TYR A 1 82 ? 15.391 0.072 -11.658 1.00 96.44 82 TYR A CA 1
ATOM 679 C C . TYR A 1 82 ? 15.277 -0.552 -10.271 1.00 96.44 82 TYR A C 1
ATOM 681 O O . TYR A 1 82 ? 16.132 -0.324 -9.412 1.00 96.44 82 TYR A O 1
ATOM 689 N N . GLY A 1 83 ? 14.199 -1.303 -10.059 1.00 94.50 83 GLY A N 1
ATOM 690 C CA . GLY A 1 83 ? 13.850 -1.896 -8.776 1.00 94.50 83 GLY A CA 1
ATOM 691 C C . GLY A 1 83 ? 14.673 -3.118 -8.394 1.00 94.50 83 GLY A C 1
ATOM 692 O O . GLY A 1 83 ? 15.677 -3.453 -9.029 1.00 94.50 83 GLY A O 1
ATOM 693 N N . ARG A 1 84 ? 14.234 -3.793 -7.325 1.00 92.75 84 ARG A N 1
ATOM 694 C CA . ARG A 1 84 ? 15.029 -4.833 -6.650 1.00 92.75 84 ARG A CA 1
ATOM 695 C C . ARG A 1 84 ? 15.451 -5.969 -7.580 1.00 92.75 84 ARG A C 1
ATOM 697 O O . ARG A 1 84 ? 16.611 -6.354 -7.542 1.00 92.75 84 ARG A O 1
ATOM 704 N N . LEU A 1 85 ? 14.573 -6.442 -8.473 1.00 94.06 85 LEU A N 1
ATOM 705 C CA . LEU A 1 85 ? 14.933 -7.520 -9.406 1.00 94.06 85 LEU A CA 1
ATOM 706 C C . LEU A 1 85 ? 16.070 -7.097 -10.339 1.00 94.06 85 LEU A C 1
ATOM 708 O O . LEU A 1 85 ? 17.009 -7.864 -10.530 1.00 94.06 85 LEU A O 1
ATOM 712 N N . ALA A 1 86 ? 16.009 -5.889 -10.909 1.00 95.31 86 ALA A N 1
ATOM 713 C CA . ALA A 1 86 ? 17.071 -5.400 -11.787 1.00 95.31 86 ALA A CA 1
ATOM 714 C C . ALA A 1 86 ? 18.394 -5.203 -11.040 1.00 95.31 86 ALA A C 1
ATOM 716 O O . ALA A 1 86 ? 19.440 -5.525 -11.602 1.00 95.31 86 ALA A O 1
ATOM 717 N N . GLN A 1 87 ? 18.352 -4.730 -9.788 1.00 94.00 87 GLN A N 1
ATOM 718 C CA . GLN A 1 87 ? 19.547 -4.633 -8.943 1.00 94.00 87 GLN A CA 1
ATOM 719 C C . GLN A 1 87 ? 20.131 -6.015 -8.623 1.00 94.00 87 GLN A C 1
ATOM 721 O O . GLN A 1 87 ? 21.333 -6.218 -8.764 1.00 94.00 87 GLN A O 1
ATOM 726 N N . ASP A 1 88 ? 19.288 -6.987 -8.273 1.00 94.25 88 ASP A N 1
ATOM 727 C CA . ASP A 1 88 ? 19.722 -8.339 -7.919 1.00 94.25 88 ASP A CA 1
ATOM 728 C C . ASP A 1 88 ? 20.400 -9.044 -9.104 1.00 94.25 88 ASP A C 1
ATOM 730 O O . ASP A 1 88 ? 21.472 -9.640 -8.962 1.00 94.25 88 ASP A O 1
ATOM 734 N N . VAL A 1 89 ? 19.811 -8.952 -10.302 1.00 95.12 89 VAL A N 1
ATOM 735 C CA . VAL A 1 89 ? 20.330 -9.637 -11.501 1.00 95.12 89 VAL A CA 1
ATOM 736 C C . VAL A 1 89 ? 21.264 -8.782 -12.360 1.00 95.12 89 VAL A C 1
ATOM 738 O O . VAL A 1 89 ? 21.803 -9.285 -13.344 1.00 95.12 89 VAL A O 1
ATOM 741 N N . HIS A 1 90 ? 21.467 -7.513 -11.997 1.00 95.00 90 HIS A N 1
ATOM 742 C CA . HIS A 1 90 ? 22.275 -6.535 -12.734 1.00 95.00 90 HIS A CA 1
ATOM 743 C C . HIS A 1 90 ? 21.866 -6.405 -14.217 1.00 95.00 90 HIS A C 1
ATOM 745 O O . HIS A 1 90 ? 22.713 -6.276 -15.104 1.00 95.00 90 HIS A O 1
ATOM 751 N N . TYR A 1 91 ? 20.559 -6.466 -14.497 1.00 93.06 91 TYR A N 1
ATOM 752 C CA . TYR A 1 91 ? 20.005 -6.405 -15.852 1.00 93.06 91 TYR A CA 1
ATOM 753 C C . TYR A 1 91 ? 19.236 -5.101 -16.071 1.00 93.06 91 TYR A C 1
ATOM 755 O O . TYR A 1 91 ? 18.166 -4.892 -15.500 1.00 93.06 91 TYR A O 1
ATOM 763 N N . TYR A 1 92 ? 19.766 -4.251 -16.952 1.00 95.62 92 TYR A N 1
ATOM 764 C CA . TYR A 1 92 ? 19.272 -2.888 -17.186 1.00 95.62 92 TYR A CA 1
ATOM 765 C C . TYR A 1 92 ? 18.917 -2.621 -18.659 1.00 95.62 92 TYR A C 1
ATOM 767 O O . TYR A 1 92 ? 18.826 -1.475 -19.083 1.00 95.62 92 TYR A O 1
ATOM 775 N N . GLU A 1 93 ? 18.731 -3.673 -19.464 1.00 95.31 93 GLU A N 1
ATOM 776 C CA . GLU A 1 93 ? 18.350 -3.543 -20.884 1.00 95.31 93 GLU A CA 1
ATOM 777 C C . GLU A 1 93 ? 16.824 -3.510 -21.102 1.00 95.31 93 GLU A C 1
ATOM 779 O O . GLU A 1 93 ? 16.350 -3.446 -22.236 1.00 95.31 93 GLU A O 1
ATOM 784 N N . VAL A 1 94 ? 16.032 -3.563 -20.026 1.00 94.19 94 VAL A N 1
ATOM 785 C CA . VAL A 1 94 ? 14.582 -3.330 -20.076 1.00 94.19 94 VAL A CA 1
ATOM 786 C C . VAL A 1 94 ? 14.255 -1.854 -19.878 1.00 94.19 94 VAL A C 1
ATOM 788 O O . VAL A 1 94 ? 15.028 -1.099 -19.298 1.00 94.19 94 VAL A O 1
ATOM 791 N N . GLN A 1 95 ? 13.067 -1.449 -20.328 1.00 96.25 95 GLN A N 1
ATOM 792 C CA . GLN A 1 95 ? 12.534 -0.129 -20.012 1.00 96.25 95 GLN A CA 1
ATOM 793 C C . GLN A 1 95 ? 12.460 0.053 -18.483 1.00 96.25 95 GLN A C 1
ATOM 795 O O . GLN A 1 95 ? 11.890 -0.821 -17.822 1.00 96.25 95 GLN A O 1
ATOM 800 N N . PRO A 1 96 ? 12.982 1.164 -17.932 1.00 96.56 96 PRO A N 1
ATOM 801 C CA . PRO A 1 96 ? 12.864 1.438 -16.511 1.00 96.56 96 PRO A CA 1
ATOM 802 C C . PRO A 1 96 ? 11.409 1.709 -16.119 1.00 96.56 96 PRO A C 1
ATOM 804 O O . PRO A 1 96 ? 10.554 2.048 -16.945 1.00 96.56 96 PRO A O 1
ATOM 807 N N . ASP A 1 97 ? 11.136 1.553 -14.835 1.00 97.50 97 ASP A N 1
ATOM 808 C CA . ASP A 1 97 ? 9.806 1.669 -14.273 1.00 97.50 97 ASP A CA 1
ATOM 809 C C . ASP A 1 97 ? 9.461 3.108 -13.850 1.00 97.50 97 ASP A C 1
ATOM 811 O O . ASP A 1 97 ? 10.326 3.956 -13.613 1.00 97.50 97 ASP A O 1
ATOM 815 N N . LEU A 1 98 ? 8.154 3.370 -13.752 1.00 96.06 98 LEU A N 1
ATOM 816 C CA . LEU A 1 98 ? 7.580 4.613 -13.234 1.0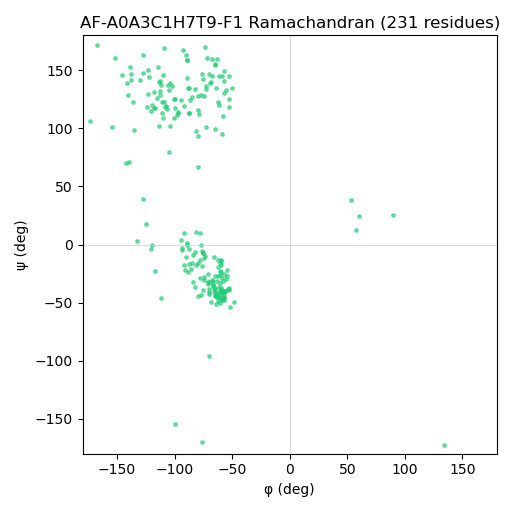0 96.06 98 LEU A CA 1
ATOM 817 C C . LEU A 1 98 ? 7.115 4.410 -11.792 1.00 96.06 98 LEU A C 1
ATOM 819 O O . LEU A 1 98 ? 6.293 3.526 -11.560 1.00 96.06 98 LEU A O 1
ATOM 823 N N . VAL A 1 99 ? 7.579 5.231 -10.851 1.00 96.56 99 VAL A N 1
ATOM 824 C CA . VAL A 1 99 ? 7.075 5.234 -9.469 1.00 96.56 99 VAL A CA 1
ATOM 825 C C . VAL A 1 99 ? 6.076 6.371 -9.304 1.00 96.56 99 VAL A C 1
ATOM 827 O O . VAL A 1 99 ? 6.429 7.546 -9.429 1.00 96.56 99 VAL A O 1
ATOM 830 N N . ASP A 1 100 ? 4.834 6.000 -9.001 1.00 96.94 100 ASP A N 1
ATOM 831 C CA . ASP A 1 100 ? 3.689 6.906 -9.012 1.00 96.94 100 ASP A CA 1
ATOM 832 C C . ASP A 1 100 ? 3.127 7.165 -7.612 1.00 96.94 100 ASP A C 1
ATOM 834 O O . ASP A 1 100 ? 2.907 6.241 -6.822 1.00 96.94 100 ASP A O 1
ATOM 838 N N . MET A 1 101 ? 2.797 8.428 -7.348 1.00 96.44 101 MET A N 1
ATOM 839 C CA . MET A 1 101 ? 1.999 8.855 -6.202 1.00 96.44 101 MET A CA 1
ATOM 840 C C . MET A 1 101 ? 0.573 9.199 -6.630 1.00 96.44 101 MET A C 1
ATOM 842 O O . MET A 1 101 ? 0.360 9.846 -7.656 1.00 96.44 101 MET A O 1
ATOM 846 N N . TYR A 1 102 ? -0.400 8.797 -5.813 1.00 96.62 102 TYR A N 1
ATOM 847 C CA . TYR A 1 102 ? -1.825 8.988 -6.070 1.00 96.62 102 TYR A CA 1
ATOM 848 C C . TYR A 1 102 ? -2.429 9.910 -5.020 1.00 96.62 102 TYR A C 1
ATOM 850 O O . TYR A 1 102 ? -2.355 9.634 -3.825 1.00 96.62 102 TYR A O 1
ATOM 858 N N . THR A 1 103 ? -3.083 10.978 -5.468 1.00 94.88 103 THR A N 1
ATOM 859 C CA . THR A 1 103 ? -3.800 11.917 -4.596 1.00 94.88 103 THR A CA 1
ATOM 860 C C . THR A 1 103 ? -5.210 12.146 -5.118 1.00 94.88 103 THR A C 1
ATOM 862 O O . THR A 1 103 ? -5.439 12.177 -6.326 1.00 94.88 103 THR A O 1
ATOM 865 N N . LEU A 1 104 ? -6.201 12.261 -4.232 1.00 94.06 104 LEU A N 1
ATOM 866 C CA . LEU A 1 104 ? -7.576 12.506 -4.669 1.00 94.06 104 LEU A CA 1
ATOM 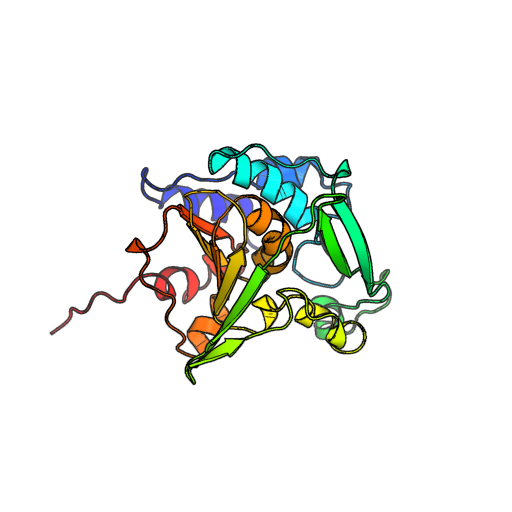867 C C . LEU A 1 104 ? -7.728 13.965 -5.120 1.00 94.06 104 LEU A C 1
ATOM 869 O O . LEU A 1 104 ? -7.379 14.878 -4.371 1.00 94.06 104 LEU A O 1
ATOM 873 N N . ARG A 1 105 ? -8.256 14.194 -6.328 1.00 92.00 105 ARG A N 1
ATOM 874 C CA . ARG A 1 105 ? -8.474 15.553 -6.840 1.00 92.00 105 ARG A CA 1
ATOM 875 C C . ARG A 1 105 ? -9.591 16.254 -6.082 1.00 92.00 105 ARG A C 1
ATOM 877 O O . ARG A 1 105 ? -10.550 15.620 -5.649 1.00 92.00 105 ARG A O 1
ATOM 884 N N . ASP A 1 106 ? -9.443 17.568 -5.935 1.00 83.81 106 ASP A N 1
ATOM 885 C CA . ASP A 1 106 ? -10.463 18.493 -5.422 1.00 83.81 106 ASP A CA 1
ATOM 886 C C . ASP A 1 106 ? -11.003 18.173 -4.012 1.00 83.81 106 ASP A C 1
ATOM 888 O O . ASP A 1 106 ? -11.993 18.753 -3.567 1.00 83.81 106 ASP A O 1
ATOM 892 N N . GLN A 1 107 ? -10.345 17.264 -3.287 1.00 82.56 107 GLN A N 1
ATOM 893 C CA . GLN A 1 107 ? -10.711 16.829 -1.941 1.00 82.56 107 GLN A CA 1
ATOM 894 C C . GLN A 1 107 ? -9.449 16.659 -1.088 1.00 82.56 107 GLN A C 1
ATOM 896 O O . GLN A 1 107 ? -9.057 15.520 -0.802 1.00 82.56 107 GLN A O 1
ATOM 901 N N . PRO A 1 108 ? -8.791 17.772 -0.706 1.00 81.38 108 PRO A N 1
ATOM 902 C CA . PRO A 1 108 ? -7.657 17.713 0.204 1.00 81.38 108 PRO A CA 1
ATOM 903 C C . PRO A 1 108 ? -8.082 17.038 1.513 1.00 81.38 108 PRO A C 1
ATOM 905 O O . PRO A 1 108 ? -9.193 17.243 2.000 1.00 81.38 108 PRO A O 1
ATOM 908 N N . GLN A 1 109 ? -7.195 16.212 2.052 1.00 87.88 109 GLN A N 1
ATOM 909 C CA . GLN A 1 109 ? -7.364 15.514 3.321 1.00 87.88 109 GLN A CA 1
ATOM 910 C C . GLN A 1 109 ? -6.272 15.995 4.258 1.00 87.88 109 GLN A C 1
ATOM 912 O O . GLN A 1 109 ? -5.105 16.019 3.869 1.00 87.88 109 GLN A O 1
ATOM 917 N N . ASN A 1 110 ? -6.643 16.365 5.480 1.00 92.31 110 ASN A N 1
ATOM 918 C CA . ASN A 1 110 ? -5.650 16.511 6.531 1.00 92.31 110 ASN A CA 1
ATOM 919 C C . ASN A 1 110 ? -5.366 15.136 7.124 1.00 92.31 110 ASN A C 1
ATOM 921 O O . ASN A 1 110 ? -6.283 14.367 7.433 1.00 92.31 110 ASN A O 1
ATOM 925 N N . GLU A 1 111 ? -4.085 14.846 7.289 1.00 95.06 111 GLU A N 1
ATOM 926 C CA . GLU A 1 111 ? -3.604 13.592 7.837 1.00 95.06 111 GLU A CA 1
ATOM 927 C C . GLU A 1 111 ? -2.461 13.843 8.817 1.00 95.06 111 GLU A C 1
ATOM 929 O O . GLU A 1 111 ? -1.607 14.703 8.604 1.00 95.06 111 GLU A O 1
ATOM 934 N N . THR A 1 112 ? -2.456 13.072 9.898 1.00 97.75 112 THR A N 1
ATOM 935 C CA . THR A 1 112 ? -1.338 12.974 10.830 1.00 97.75 112 THR A CA 1
ATOM 936 C C . THR A 1 112 ? -0.718 11.605 10.641 1.00 97.75 112 THR A C 1
ATOM 938 O O . THR A 1 112 ? -1.392 10.585 10.797 1.00 97.75 112 THR A O 1
ATOM 941 N N . VAL A 1 113 ? 0.571 11.579 10.315 1.00 98.00 113 VAL A N 1
ATOM 942 C CA . VAL A 1 113 ? 1.310 10.344 10.059 1.00 98.00 113 VAL A CA 1
ATOM 943 C C . VAL A 1 113 ? 2.351 10.150 11.150 1.00 98.00 113 VAL A C 1
ATOM 945 O O . VAL A 1 113 ? 3.103 11.061 11.485 1.00 98.00 113 VAL A O 1
ATOM 948 N N . THR A 1 114 ? 2.366 8.967 11.755 1.00 97.31 114 THR A N 1
ATOM 949 C CA . THR A 1 114 ? 3.264 8.627 12.862 1.00 97.31 114 THR A CA 1
ATOM 950 C C . THR A 1 114 ? 3.846 7.237 12.652 1.00 97.31 114 THR A C 1
ATOM 952 O O . THR A 1 114 ? 3.106 6.257 12.560 1.00 97.31 114 THR A O 1
ATOM 955 N N . ALA A 1 115 ? 5.171 7.140 12.617 1.00 95.44 115 ALA A N 1
ATOM 956 C CA . ALA A 1 115 ? 5.884 5.876 12.710 1.00 95.44 115 ALA A CA 1
ATOM 957 C C . ALA A 1 115 ? 5.895 5.395 14.166 1.00 95.44 115 ALA A C 1
ATOM 959 O O . ALA A 1 115 ? 6.262 6.147 15.068 1.00 95.44 115 ALA A O 1
ATOM 960 N N . LEU A 1 116 ? 5.493 4.150 14.410 1.00 92.50 116 LEU A N 1
ATOM 961 C CA . LEU A 1 116 ? 5.548 3.519 15.727 1.00 92.50 116 LEU A CA 1
ATOM 962 C C . LEU A 1 116 ? 6.723 2.540 15.740 1.00 92.50 116 LEU A C 1
ATOM 964 O O . LEU A 1 116 ? 6.636 1.451 15.175 1.00 92.50 116 LEU A O 1
ATOM 968 N N . ARG A 1 117 ? 7.826 2.951 16.366 1.00 89.81 117 ARG A N 1
ATOM 969 C CA . ARG A 1 117 ? 9.075 2.185 16.464 1.00 89.81 117 ARG A CA 1
ATOM 970 C C . ARG A 1 117 ? 9.279 1.685 17.894 1.00 89.81 117 ARG A C 1
ATOM 972 O O . ARG A 1 117 ? 8.584 2.127 18.812 1.00 89.81 117 ARG A O 1
ATOM 979 N N . ALA A 1 118 ? 10.249 0.797 18.103 1.00 85.56 118 ALA A N 1
ATOM 980 C CA . ALA A 1 118 ? 10.590 0.304 19.440 1.00 85.56 118 ALA A CA 1
ATOM 981 C C . ALA A 1 118 ? 11.039 1.439 20.382 1.00 85.56 118 ALA A C 1
ATOM 983 O O . ALA A 1 118 ? 10.751 1.417 21.577 1.00 85.56 118 ALA A O 1
ATOM 984 N N . GLU A 1 119 ? 11.693 2.465 19.831 1.00 86.62 119 GLU A N 1
ATOM 985 C CA . GLU A 1 119 ? 12.179 3.642 20.555 1.00 86.62 119 GLU A CA 1
ATOM 986 C C . GLU A 1 119 ? 11.067 4.657 20.864 1.00 86.62 119 GLU A C 1
ATOM 988 O O . GLU A 1 119 ? 11.270 5.570 21.667 1.00 86.62 119 GLU A O 1
ATOM 993 N N . GLY A 1 120 ? 9.895 4.512 20.238 1.00 88.56 120 GLY A N 1
ATOM 994 C CA . GLY A 1 120 ? 8.737 5.373 20.442 1.00 88.56 120 GLY A CA 1
ATOM 995 C C . GLY A 1 120 ? 8.055 5.824 19.150 1.00 88.56 120 GLY A C 1
ATOM 996 O O . GLY A 1 120 ? 8.359 5.376 18.044 1.00 88.56 120 GLY A O 1
ATOM 997 N N . ALA A 1 121 ? 7.090 6.729 19.316 1.00 92.69 121 ALA A N 1
ATOM 998 C CA . ALA A 1 121 ? 6.325 7.312 18.223 1.00 92.69 121 ALA A CA 1
ATOM 999 C C . ALA A 1 121 ? 7.064 8.513 17.612 1.00 92.69 121 ALA A C 1
ATOM 1001 O O . ALA A 1 121 ? 7.418 9.453 18.326 1.00 92.69 121 ALA A O 1
ATOM 1002 N N . VAL A 1 122 ? 7.257 8.497 16.294 1.00 95.62 122 VAL A N 1
ATOM 1003 C CA . VAL A 1 122 ? 7.944 9.550 15.537 1.00 95.62 122 VAL A CA 1
ATOM 1004 C C . VAL A 1 122 ? 6.984 10.134 14.497 1.00 95.62 122 VAL A C 1
ATOM 1006 O O . VAL A 1 122 ? 6.505 9.390 13.640 1.00 95.62 122 VAL A O 1
ATOM 1009 N N . PRO A 1 123 ? 6.670 11.442 14.540 1.00 97.31 123 PRO A N 1
ATOM 1010 C CA . PRO A 1 123 ? 5.841 12.066 13.516 1.00 97.31 123 PRO A CA 1
ATOM 1011 C C . PRO A 1 123 ? 6.584 12.113 12.176 1.00 97.31 123 PRO A C 1
ATOM 1013 O O . PRO A 1 123 ? 7.777 12.415 12.135 1.00 97.31 123 PRO A O 1
ATOM 1016 N N . LEU A 1 124 ? 5.864 11.850 11.086 1.00 97.50 124 LEU A N 1
ATOM 1017 C CA . LEU A 1 124 ? 6.360 11.958 9.714 1.00 97.50 124 LEU A CA 1
ATOM 1018 C C . LEU A 1 124 ? 5.619 13.073 8.965 1.00 97.50 124 LEU A C 1
ATOM 1020 O O . LEU A 1 124 ? 4.462 13.354 9.288 1.00 97.50 124 LEU A O 1
ATOM 1024 N N . PRO A 1 125 ? 6.246 13.693 7.949 1.00 95.62 125 PRO A N 1
ATOM 1025 C CA . PRO A 1 125 ? 5.594 14.734 7.158 1.00 95.62 125 PRO A CA 1
ATOM 1026 C C . PRO A 1 125 ? 4.415 14.207 6.325 1.00 95.62 125 PRO A C 1
ATOM 1028 O O . PRO A 1 125 ? 3.465 14.947 6.091 1.00 95.62 125 PRO A O 1
ATOM 1031 N N . SER A 1 126 ? 4.465 12.948 5.878 1.00 95.94 126 SER A N 1
ATOM 1032 C CA . SER A 1 126 ? 3.386 12.251 5.163 1.00 95.94 126 SER A CA 1
ATOM 1033 C C . SER A 1 126 ? 3.690 10.744 5.105 1.00 95.94 126 SER A C 1
ATOM 1035 O O . SER A 1 126 ? 4.785 10.310 5.469 1.00 95.94 126 SER A O 1
ATOM 1037 N N . TYR A 1 127 ? 2.740 9.926 4.637 1.00 96.44 127 TYR A N 1
ATOM 1038 C CA . TYR A 1 127 ? 3.024 8.551 4.207 1.00 96.44 127 TYR A CA 1
ATOM 1039 C C . TYR A 1 127 ? 3.758 8.499 2.859 1.00 96.44 127 TYR A C 1
ATOM 1041 O O . TYR A 1 127 ? 4.226 7.426 2.470 1.00 96.44 127 TYR A O 1
ATOM 1049 N N . TYR A 1 128 ? 3.868 9.640 2.171 1.00 96.94 128 TYR A N 1
ATOM 1050 C CA . TYR A 1 128 ? 4.739 9.845 1.023 1.00 96.94 128 TYR A CA 1
ATOM 1051 C C . TYR A 1 128 ? 5.957 10.708 1.379 1.00 96.94 128 TYR A C 1
ATOM 1053 O O . TYR A 1 128 ? 5.813 11.885 1.696 1.00 96.94 128 TYR A O 1
ATOM 1061 N N . LEU A 1 129 ? 7.158 10.145 1.277 1.00 96.31 129 LEU A N 1
ATOM 1062 C CA . LEU A 1 129 ? 8.429 10.808 1.575 1.00 96.31 129 LEU A CA 1
ATOM 1063 C C . LEU A 1 129 ? 9.157 11.167 0.274 1.00 96.31 129 LEU A C 1
ATOM 1065 O O . LEU A 1 129 ? 10.036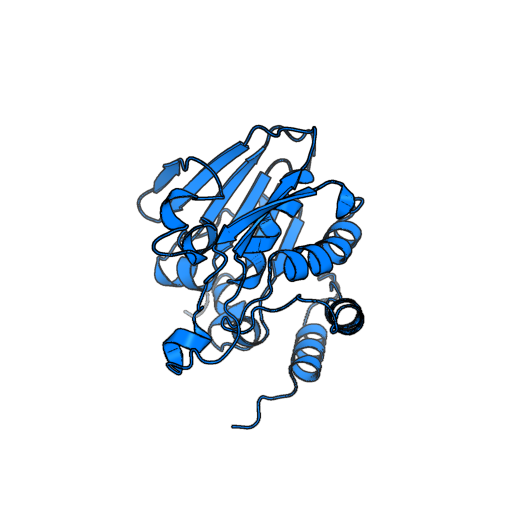 10.453 -0.214 1.00 96.31 129 LEU A O 1
ATOM 1069 N N . THR A 1 130 ? 8.729 12.268 -0.345 1.00 94.81 130 THR A N 1
ATOM 1070 C CA . THR A 1 130 ? 9.212 12.709 -1.665 1.00 94.81 130 THR A CA 1
ATOM 1071 C C . THR A 1 130 ? 10.703 13.039 -1.706 1.00 94.81 130 THR A C 1
ATOM 1073 O O . THR A 1 130 ? 11.292 13.037 -2.781 1.00 94.81 130 THR A O 1
ATOM 1076 N N . GLU A 1 131 ? 11.332 13.293 -0.558 1.00 94.81 131 GLU A N 1
ATOM 1077 C CA . GLU A 1 131 ? 12.775 13.516 -0.443 1.00 94.81 131 GLU A CA 1
ATOM 1078 C C . GLU A 1 131 ? 13.613 12.319 -0.912 1.00 94.81 131 GLU A C 1
ATOM 1080 O O . GLU A 1 131 ? 14.758 12.503 -1.319 1.00 94.81 131 GLU A O 1
ATOM 1085 N N . TYR A 1 132 ? 13.043 11.110 -0.914 1.00 94.44 132 TYR A N 1
ATOM 1086 C CA . TYR A 1 132 ? 13.720 9.901 -1.383 1.00 94.44 132 TYR A CA 1
ATOM 1087 C C . TYR A 1 132 ? 13.571 9.654 -2.884 1.00 94.44 132 TYR A C 1
ATOM 1089 O O . TYR A 1 132 ? 14.176 8.716 -3.400 1.00 94.44 132 TYR A O 1
ATOM 1097 N N . ALA A 1 133 ? 12.797 10.475 -3.603 1.00 92.31 133 ALA A N 1
ATOM 1098 C CA . ALA A 1 133 ? 12.469 10.210 -5.001 1.00 92.31 133 ALA A CA 1
ATOM 1099 C C . ALA A 1 133 ? 13.700 10.092 -5.910 1.00 92.31 133 ALA A C 1
ATOM 1101 O O . ALA A 1 133 ? 13.675 9.312 -6.857 1.00 92.31 133 ALA A O 1
ATOM 1102 N N . ASP A 1 134 ? 14.783 10.812 -5.606 1.00 89.69 134 ASP A N 1
ATOM 1103 C CA . ASP A 1 134 ? 16.000 10.796 -6.419 1.00 89.69 134 ASP A CA 1
ATOM 1104 C C . ASP A 1 134 ? 17.033 9.743 -6.011 1.00 89.69 134 ASP A C 1
ATOM 1106 O O . ASP A 1 134 ? 17.884 9.383 -6.825 1.00 89.69 134 ASP A O 1
ATOM 1110 N N . THR A 1 135 ? 16.983 9.262 -4.768 1.00 90.00 135 THR A N 1
ATOM 1111 C CA . THR A 1 135 ? 18.028 8.397 -4.202 1.00 90.00 135 THR A CA 1
ATOM 1112 C C . THR A 1 135 ? 17.548 6.976 -3.953 1.00 90.00 135 THR A C 1
ATOM 1114 O O . THR A 1 135 ? 18.253 6.032 -4.292 1.00 90.00 135 THR A O 1
ATOM 1117 N N . GLU A 1 136 ? 16.365 6.823 -3.359 1.00 91.12 136 GLU A N 1
ATOM 1118 C CA . GLU A 1 136 ? 15.821 5.551 -2.871 1.00 91.12 136 GLU A CA 1
ATOM 1119 C C . GLU A 1 136 ? 14.304 5.513 -3.147 1.00 91.12 136 GLU A C 1
ATOM 1121 O O . GLU A 1 136 ? 13.503 5.652 -2.219 1.00 91.12 136 GLU A O 1
ATOM 1126 N N . PRO A 1 137 ? 13.863 5.395 -4.419 1.00 91.19 137 PRO A N 1
ATOM 1127 C CA . PRO A 1 137 ? 12.456 5.572 -4.794 1.00 91.19 137 PRO A CA 1
ATOM 1128 C C . PRO A 1 137 ? 11.470 4.646 -4.063 1.00 91.19 137 PRO A C 1
ATOM 1130 O O . PRO A 1 137 ? 10.305 4.992 -3.889 1.00 91.19 137 PRO A O 1
ATOM 1133 N N . GLU A 1 138 ? 11.909 3.486 -3.583 1.00 86.75 138 GLU A N 1
ATOM 1134 C CA . GLU A 1 138 ? 11.110 2.598 -2.736 1.00 86.75 138 GLU A CA 1
ATOM 1135 C C . GLU A 1 138 ? 10.734 3.233 -1.388 1.00 86.75 138 GLU A C 1
ATOM 1137 O O . GLU A 1 138 ? 9.638 2.990 -0.876 1.00 86.75 138 GLU A O 1
ATOM 1142 N N . LYS A 1 139 ? 11.594 4.103 -0.841 1.00 92.44 139 LYS A N 1
ATOM 1143 C CA . LYS A 1 139 ? 11.347 4.839 0.405 1.00 92.44 139 LYS A CA 1
ATOM 1144 C C . LYS A 1 139 ? 10.383 6.007 0.233 1.00 92.44 139 LYS A C 1
ATOM 1146 O O . LYS A 1 139 ? 9.967 6.573 1.239 1.00 92.44 139 LYS A O 1
ATOM 1151 N N . ILE A 1 140 ? 9.949 6.317 -0.996 1.00 95.75 140 ILE A N 1
ATOM 1152 C CA . ILE A 1 140 ? 8.826 7.240 -1.216 1.00 95.75 140 ILE A CA 1
ATOM 1153 C C . ILE A 1 140 ? 7.615 6.784 -0.402 1.00 95.75 140 ILE A C 1
ATOM 1155 O O . ILE A 1 140 ? 6.905 7.616 0.146 1.00 95.75 140 ILE A O 1
ATOM 1159 N N . PHE A 1 141 ? 7.375 5.480 -0.274 1.00 97.00 141 PHE A N 1
ATOM 1160 C CA . PHE A 1 141 ? 6.334 4.979 0.613 1.00 97.00 141 PHE A CA 1
ATOM 1161 C C . PHE A 1 141 ? 6.912 4.803 2.020 1.00 97.00 141 PHE A C 1
ATOM 1163 O O . PHE A 1 141 ? 7.730 3.912 2.243 1.00 97.00 141 PHE A O 1
ATOM 1170 N N . ALA A 1 142 ? 6.450 5.593 2.994 1.00 97.19 142 ALA A N 1
ATOM 1171 C CA . ALA A 1 142 ? 6.928 5.505 4.381 1.00 97.19 142 ALA A CA 1
ATOM 1172 C C . ALA A 1 142 ? 6.812 4.076 4.950 1.00 97.19 142 ALA A C 1
ATOM 1174 O O . ALA A 1 142 ? 7.713 3.568 5.610 1.00 97.19 142 ALA A O 1
ATOM 1175 N N . ALA A 1 143 ? 5.729 3.371 4.607 1.00 95.62 143 ALA A N 1
ATOM 1176 C CA . ALA A 1 143 ? 5.504 1.987 5.024 1.00 95.62 143 ALA A CA 1
ATOM 1177 C C . ALA A 1 143 ? 6.589 0.994 4.549 1.00 95.62 143 ALA A C 1
ATOM 1179 O O . ALA A 1 143 ? 6.684 -0.097 5.106 1.00 95.62 143 ALA A O 1
ATOM 1180 N N . ALA A 1 144 ? 7.423 1.358 3.566 1.00 93.06 144 ALA A N 1
ATOM 1181 C CA . ALA A 1 144 ? 8.522 0.520 3.095 1.00 93.06 144 ALA A CA 1
ATOM 1182 C C . ALA A 1 144 ? 9.686 0.400 4.081 1.00 93.06 144 ALA A C 1
ATOM 1184 O O . ALA A 1 144 ? 10.403 -0.596 4.049 1.00 93.06 144 ALA A O 1
ATOM 1185 N N . HIS A 1 145 ? 9.865 1.381 4.964 1.00 92.69 145 HIS A N 1
ATOM 1186 C CA . HIS A 1 145 ? 10.991 1.420 5.901 1.00 92.69 145 HIS A CA 1
ATOM 1187 C C . HIS A 1 145 ? 10.577 1.728 7.342 1.00 92.69 145 HIS A C 1
ATOM 1189 O O . HIS A 1 145 ? 11.434 1.802 8.219 1.00 92.69 145 HIS A O 1
ATOM 1195 N N . GLU A 1 146 ? 9.277 1.855 7.605 1.00 94.56 146 GLU A N 1
ATOM 1196 C CA . GLU A 1 146 ? 8.730 1.931 8.955 1.00 94.56 146 GLU A CA 1
ATOM 1197 C C . GLU A 1 146 ? 8.056 0.609 9.339 1.00 94.56 146 GLU A C 1
ATOM 1199 O O . GLU A 1 146 ? 7.266 0.078 8.550 1.00 94.56 146 GLU A O 1
ATOM 1204 N N . PRO A 1 147 ? 8.321 0.060 10.540 1.00 92.44 147 PRO A N 1
ATOM 1205 C CA . PRO A 1 147 ? 7.734 -1.213 10.957 1.00 92.44 147 PRO A CA 1
ATOM 1206 C C . PRO A 1 147 ? 6.212 -1.110 11.115 1.00 92.44 147 PRO A C 1
ATOM 1208 O O . PRO A 1 147 ? 5.465 -2.010 10.724 1.00 92.44 147 PRO A O 1
ATOM 1211 N N . VAL A 1 148 ? 5.741 0.009 11.667 1.00 94.44 148 VAL A N 1
ATOM 1212 C CA . VAL A 1 148 ? 4.324 0.314 11.841 1.00 94.44 148 VAL A CA 1
ATOM 1213 C C . VAL A 1 148 ? 4.101 1.790 11.539 1.00 94.44 148 VAL A C 1
ATOM 1215 O O . VAL A 1 148 ? 4.753 2.659 12.116 1.00 94.44 148 VAL A O 1
ATOM 1218 N N . LEU A 1 149 ? 3.139 2.076 10.671 1.00 96.06 149 LEU A N 1
ATOM 1219 C CA . LEU A 1 149 ? 2.734 3.421 10.293 1.00 96.06 149 LEU A CA 1
ATOM 1220 C C . LEU A 1 149 ? 1.279 3.644 10.701 1.00 96.06 149 LEU A C 1
ATOM 1222 O O . LEU A 1 149 ? 0.383 2.963 10.206 1.00 96.06 149 LEU A O 1
ATOM 1226 N N . ARG A 1 150 ? 1.029 4.602 11.591 1.00 96.38 150 ARG A N 1
ATOM 1227 C CA . ARG A 1 150 ? -0.321 5.046 11.944 1.00 96.38 150 ARG A CA 1
ATOM 1228 C C . ARG A 1 150 ? -0.643 6.323 11.185 1.00 96.38 150 ARG A C 1
ATOM 1230 O O . ARG A 1 150 ? 0.090 7.304 11.278 1.00 96.38 150 ARG A O 1
ATOM 1237 N N . ILE A 1 151 ? -1.751 6.296 10.458 1.00 97.75 151 ILE A N 1
ATOM 1238 C CA . ILE A 1 151 ? -2.258 7.418 9.675 1.00 97.75 151 ILE A CA 1
ATOM 1239 C C . ILE A 1 151 ? -3.642 7.745 10.207 1.00 97.75 151 ILE A C 1
ATOM 1241 O O . ILE A 1 151 ? -4.558 6.927 10.117 1.00 97.75 151 ILE A O 1
ATOM 1245 N N . GLU A 1 152 ? -3.790 8.929 10.777 1.00 97.12 152 GLU A N 1
ATOM 1246 C CA . GLU A 1 152 ? -5.066 9.463 11.239 1.00 97.12 152 GLU A CA 1
ATOM 1247 C C . GLU A 1 152 ? -5.514 10.542 10.275 1.00 97.12 152 GLU A C 1
ATOM 1249 O O . GLU A 1 152 ? -4.702 11.352 9.837 1.00 97.12 152 GLU A O 1
ATOM 1254 N N . THR A 1 153 ? -6.794 10.555 9.933 1.00 95.62 153 THR A N 1
ATOM 1255 C CA . THR A 1 153 ? -7.321 11.474 8.934 1.00 95.62 153 THR A CA 1
ATOM 1256 C C . THR A 1 153 ? -8.514 12.257 9.459 1.00 95.62 153 THR A C 1
ATOM 1258 O O . THR A 1 153 ? -9.151 11.869 10.437 1.00 95.62 153 THR A O 1
ATOM 1261 N N . ASP A 1 154 ? -8.858 13.349 8.780 1.00 92.62 154 ASP A N 1
ATOM 1262 C CA . ASP A 1 154 ? -10.082 14.119 9.037 1.00 92.62 154 ASP A CA 1
ATOM 1263 C C . ASP A 1 154 ? -11.364 13.486 8.449 1.00 92.62 154 ASP A C 1
ATOM 1265 O O . ASP A 1 154 ? -12.442 14.096 8.462 1.00 92.62 154 ASP A O 1
ATOM 1269 N N . ASN A 1 155 ? -11.281 12.238 7.969 1.00 89.25 155 ASN A N 1
ATOM 1270 C CA . ASN A 1 155 ? -12.432 11.489 7.484 1.00 89.25 155 ASN A CA 1
ATOM 1271 C C . ASN A 1 155 ? -13.435 11.216 8.623 1.00 89.25 155 ASN A C 1
ATOM 1273 O O . ASN A 1 155 ? -13.071 10.770 9.708 1.00 89.25 155 ASN A O 1
ATOM 1277 N N . GLN A 1 156 ? -14.725 11.427 8.349 1.00 88.00 156 GLN A N 1
ATOM 1278 C CA . GLN A 1 156 ? -15.823 11.249 9.314 1.00 88.00 156 GLN A CA 1
ATOM 1279 C C . GLN A 1 156 ? -16.288 9.787 9.475 1.00 88.00 156 GLN A C 1
ATOM 1281 O O . GLN A 1 156 ? -17.331 9.515 10.069 1.00 88.00 156 GLN A O 1
ATOM 1286 N N . SER A 1 157 ? -15.542 8.835 8.918 1.00 92.00 157 SER A N 1
ATOM 1287 C CA . SER A 1 157 ? -15.773 7.403 9.075 1.00 92.00 157 SER A CA 1
ATOM 1288 C C . SER A 1 157 ? -15.708 7.001 10.548 1.00 92.00 157 SER A C 1
ATOM 1290 O O . SER A 1 157 ? -14.914 7.510 11.334 1.00 92.00 157 SER A O 1
ATOM 1292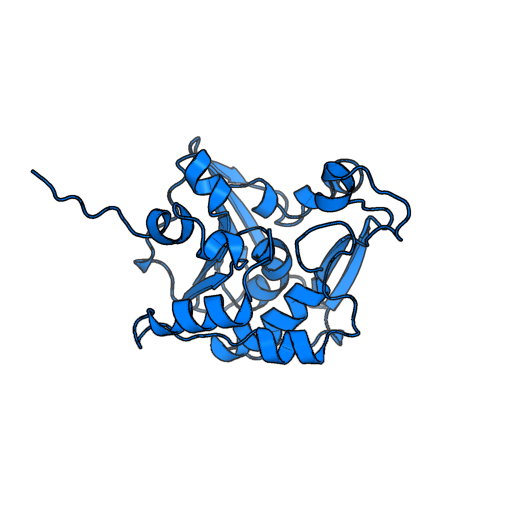 N N . SER A 1 158 ? -16.538 6.040 10.941 1.00 90.62 158 SER A N 1
ATOM 1293 C CA . SER A 1 158 ? -16.456 5.413 12.265 1.00 90.62 158 SER A CA 1
ATOM 1294 C C . SER A 1 158 ? -15.520 4.203 12.289 1.00 90.62 158 SER A C 1
ATOM 1296 O O . SER A 1 158 ? -15.382 3.561 13.331 1.00 90.62 158 SER A O 1
ATOM 1298 N N . LYS A 1 159 ? -14.912 3.864 11.146 1.00 95.81 159 LYS A N 1
ATOM 1299 C CA . LYS A 1 159 ? -14.085 2.674 10.979 1.00 95.81 159 LYS A CA 1
ATOM 1300 C C . LYS A 1 159 ? -12.599 3.014 11.016 1.00 95.81 159 LYS A C 1
ATOM 1302 O O . LYS A 1 159 ? -12.141 3.928 10.328 1.00 95.81 159 LYS A O 1
ATOM 1307 N N . ASP A 1 160 ? -11.869 2.182 11.745 1.00 95.62 160 ASP A N 1
ATOM 1308 C CA . ASP A 1 160 ? -10.409 2.108 11.766 1.00 95.62 160 ASP A CA 1
ATOM 1309 C C . ASP A 1 160 ? -9.952 0.780 11.152 1.00 95.62 160 ASP A C 1
ATOM 1311 O O . ASP A 1 160 ? -10.582 -0.263 11.390 1.00 95.62 160 ASP A O 1
ATOM 1315 N N . LEU A 1 161 ? -8.871 0.829 10.374 1.00 96.88 161 LEU A N 1
ATOM 1316 C CA . LEU A 1 161 ? -8.299 -0.308 9.656 1.00 96.88 161 LEU A CA 1
ATOM 1317 C C . LEU A 1 161 ? -6.929 -0.687 10.222 1.00 96.88 161 LEU A C 1
ATOM 1319 O O . LEU A 1 161 ? -6.043 0.158 10.324 1.00 96.88 161 LEU A O 1
ATOM 1323 N N . LEU A 1 162 ? -6.733 -1.979 10.476 1.00 95.88 162 LEU A N 1
ATOM 1324 C CA . LEU A 1 162 ? -5.409 -2.586 10.580 1.00 95.88 162 LEU A CA 1
ATOM 1325 C C . LEU A 1 162 ? -5.053 -3.240 9.240 1.00 95.88 162 LEU A C 1
ATOM 1327 O O . LEU A 1 162 ? -5.700 -4.203 8.830 1.00 95.88 162 LEU A O 1
ATOM 1331 N N . LEU A 1 163 ? -4.037 -2.720 8.557 1.00 95.50 163 LEU A N 1
ATOM 1332 C CA . LEU A 1 163 ? -3.471 -3.304 7.345 1.00 95.50 163 LEU A CA 1
ATOM 1333 C C . LEU A 1 163 ? -2.227 -4.112 7.724 1.00 95.50 163 LEU A C 1
ATOM 1335 O O . LEU A 1 163 ? -1.210 -3.543 8.104 1.00 95.50 163 LEU A O 1
ATOM 1339 N N . LEU A 1 164 ? -2.305 -5.433 7.603 1.00 92.06 164 LEU A N 1
ATOM 1340 C CA . LEU A 1 164 ? -1.179 -6.349 7.764 1.00 92.06 164 LEU A CA 1
ATOM 1341 C C . LEU A 1 164 ? -0.632 -6.664 6.374 1.00 92.06 164 LEU A C 1
ATOM 1343 O O . LEU A 1 164 ? -1.347 -7.262 5.567 1.00 92.06 164 LEU A O 1
ATOM 1347 N N . SER A 1 165 ? 0.588 -6.223 6.070 1.00 92.69 165 SER A N 1
ATOM 1348 C CA . SER A 1 165 ? 1.087 -6.276 4.699 1.00 92.69 165 SER A CA 1
ATOM 1349 C C . SER A 1 165 ? 2.602 -6.404 4.573 1.00 92.69 165 SER A C 1
ATOM 1351 O O . SER A 1 165 ? 3.364 -6.070 5.472 1.00 92.69 165 SER A O 1
ATOM 1353 N N . ASP A 1 166 ? 3.037 -6.850 3.401 1.00 91.56 166 ASP A N 1
ATOM 1354 C CA . ASP A 1 166 ? 4.397 -6.667 2.894 1.00 91.56 166 ASP A CA 1
ATOM 1355 C C . ASP A 1 166 ? 4.433 -5.498 1.886 1.00 91.56 166 ASP A C 1
ATOM 1357 O O . ASP A 1 166 ? 3.566 -4.614 1.916 1.00 91.56 166 ASP A O 1
ATOM 1361 N N . ALA A 1 167 ? 5.404 -5.515 0.970 1.00 91.94 167 ALA A N 1
ATOM 1362 C CA . ALA A 1 167 ? 5.595 -4.490 -0.048 1.00 91.94 167 ALA A CA 1
ATOM 1363 C C . ALA A 1 167 ? 4.424 -4.281 -1.020 1.00 91.94 167 ALA A C 1
ATOM 1365 O O . ALA A 1 167 ? 4.349 -3.231 -1.660 1.00 91.94 167 ALA A O 1
ATOM 1366 N N . PHE A 1 168 ? 3.455 -5.199 -1.084 1.00 92.81 168 PHE A N 1
ATOM 1367 C CA . PHE A 1 168 ? 2.247 -4.989 -1.881 1.00 92.81 168 PHE A CA 1
ATOM 1368 C C . PHE A 1 168 ? 1.308 -3.932 -1.267 1.00 92.81 168 PHE A C 1
ATOM 1370 O O . PHE A 1 168 ? 0.655 -3.181 -1.987 1.00 92.81 168 PHE A O 1
ATOM 1377 N N . GLY A 1 169 ? 1.230 -3.789 0.053 1.00 94.25 169 GLY A N 1
ATOM 1378 C CA . GLY A 1 169 ? 0.273 -2.856 0.667 1.00 94.25 169 GLY A CA 1
ATOM 1379 C C . GLY A 1 169 ? 0.709 -1.401 0.692 1.00 94.25 169 GLY A C 1
ATOM 1380 O O . GLY A 1 169 ? -0.152 -0.534 0.841 1.00 94.25 169 GLY A O 1
ATOM 1381 N N . TYR A 1 170 ? 1.999 -1.103 0.515 1.00 94.88 170 TYR A N 1
ATOM 1382 C CA . TYR A 1 170 ? 2.522 0.261 0.651 1.00 94.88 170 TYR A CA 1
ATOM 1383 C C . TYR A 1 170 ? 1.839 1.230 -0.318 1.00 94.88 170 TYR A C 1
ATOM 1385 O O . TYR A 1 170 ? 1.332 2.276 0.083 1.00 94.88 170 TYR A O 1
ATOM 1393 N N . SER A 1 171 ? 1.735 0.833 -1.585 1.00 95.75 171 SER A N 1
ATOM 1394 C CA . SER A 1 171 ? 1.086 1.618 -2.635 1.00 95.75 171 SER A CA 1
ATOM 1395 C C . SER A 1 171 ? -0.445 1.603 -2.565 1.00 95.75 171 SER A C 1
ATOM 1397 O O . SER A 1 171 ? -1.089 2.359 -3.289 1.00 95.75 171 SER A O 1
ATOM 1399 N N . MET A 1 172 ? -1.047 0.793 -1.683 1.00 97.12 172 MET A N 1
ATOM 1400 C CA . MET A 1 172 ? -2.497 0.765 -1.460 1.00 97.12 172 MET A CA 1
ATOM 1401 C C . MET A 1 172 ? -2.963 1.766 -0.390 1.00 97.12 172 MET A C 1
ATOM 1403 O O . MET A 1 172 ? -4.120 2.195 -0.412 1.00 97.12 172 MET A O 1
ATOM 1407 N N . ILE A 1 173 ? -2.074 2.165 0.525 1.00 97.69 173 ILE A N 1
ATOM 1408 C CA . ILE A 1 173 ? -2.360 3.093 1.633 1.00 97.69 173 ILE A CA 1
ATOM 1409 C C . ILE A 1 173 ? -3.109 4.367 1.193 1.00 97.69 173 ILE A C 1
ATOM 1411 O O . ILE A 1 173 ? -4.158 4.635 1.784 1.00 97.69 173 ILE A O 1
ATOM 1415 N N . PRO A 1 174 ? -2.680 5.106 0.148 1.00 96.62 174 PRO A N 1
ATOM 1416 C CA . PRO A 1 174 ? -3.328 6.357 -0.265 1.00 96.62 174 PRO A CA 1
ATOM 1417 C C . PRO A 1 174 ? -4.794 6.182 -0.665 1.00 96.62 174 PRO A C 1
ATOM 1419 O O . PRO A 1 174 ? -5.589 7.114 -0.583 1.00 96.62 174 PRO A O 1
ATOM 1422 N N . PHE A 1 175 ? -5.175 4.985 -1.118 1.00 97.44 175 PHE A N 1
ATOM 1423 C CA . PHE A 1 175 ? -6.557 4.682 -1.470 1.00 97.44 175 PHE A CA 1
ATOM 1424 C C . PHE A 1 175 ? -7.388 4.324 -0.238 1.00 97.44 175 PHE A C 1
ATOM 1426 O O . PHE A 1 175 ? -8.559 4.693 -0.159 1.00 97.44 175 PHE A O 1
ATOM 1433 N N . LEU A 1 176 ? -6.794 3.617 0.728 1.00 97.62 176 LEU A N 1
ATOM 1434 C CA . LEU A 1 176 ? -7.457 3.194 1.963 1.00 97.62 176 LEU A CA 1
ATOM 1435 C C . LEU A 1 176 ? -7.738 4.385 2.885 1.00 97.62 176 LEU A C 1
ATOM 1437 O O . LEU A 1 176 ? -8.848 4.505 3.402 1.00 97.62 176 LEU A O 1
ATOM 1441 N N . THR A 1 177 ? -6.792 5.312 3.037 1.00 96.94 177 THR A N 1
ATOM 1442 C CA . THR A 1 177 ? -6.935 6.504 3.900 1.00 96.94 177 THR A CA 1
ATOM 1443 C C . THR A 1 177 ? -8.108 7.405 3.500 1.00 96.94 177 THR A C 1
ATOM 1445 O O . THR A 1 177 ? -8.613 8.170 4.321 1.00 96.94 177 THR A O 1
ATOM 1448 N N . ARG A 1 178 ? -8.634 7.270 2.273 1.00 96.25 178 ARG A N 1
ATOM 1449 C CA . ARG A 1 178 ? -9.846 7.977 1.824 1.00 96.25 178 ARG A CA 1
ATOM 1450 C C . ARG A 1 178 ? -11.154 7.429 2.406 1.00 96.25 178 ARG A C 1
ATOM 1452 O O . ARG A 1 178 ? -12.174 8.097 2.272 1.00 96.25 178 ARG A O 1
ATOM 1459 N N . HIS A 1 179 ? -11.149 6.264 3.060 1.00 96.62 179 HIS A N 1
ATOM 1460 C CA . HIS A 1 179 ? -12.361 5.615 3.608 1.00 96.62 179 HIS A CA 1
ATOM 1461 C C . HIS A 1 179 ? -12.368 5.468 5.124 1.00 96.62 179 HIS A C 1
ATOM 1463 O O . HIS A 1 179 ? -13.431 5.310 5.730 1.00 96.62 179 HIS A O 1
ATOM 1469 N N . TYR A 1 180 ? -11.191 5.476 5.736 1.00 97.25 180 TYR A N 1
ATOM 1470 C CA . TYR A 1 180 ? -11.026 5.180 7.151 1.00 97.25 180 TYR A CA 1
ATOM 1471 C C . TYR A 1 180 ? -10.641 6.427 7.931 1.00 97.25 180 TYR A C 1
ATOM 1473 O O . TYR A 1 180 ? -9.891 7.275 7.449 1.00 97.25 180 TYR A O 1
ATOM 1481 N N . ARG A 1 181 ? -11.131 6.507 9.169 1.00 96.50 181 ARG A N 1
ATOM 1482 C CA . ARG A 1 181 ? -10.691 7.523 10.129 1.00 96.50 181 ARG A CA 1
ATOM 1483 C C . ARG A 1 181 ? -9.224 7.326 10.474 1.00 96.50 181 ARG A C 1
ATOM 1485 O O . ARG A 1 181 ? -8.468 8.291 10.510 1.00 96.50 181 ARG A O 1
ATOM 1492 N N . SER A 1 182 ? -8.821 6.076 10.680 1.00 96.19 182 SER A N 1
ATOM 1493 C CA . SER A 1 182 ? -7.417 5.722 10.824 1.00 96.19 182 SER A CA 1
ATOM 1494 C C . SER A 1 182 ? -7.056 4.441 10.080 1.00 96.19 182 SER A C 1
ATOM 1496 O O . SER A 1 182 ? -7.862 3.514 9.953 1.00 96.19 182 SER A O 1
ATOM 1498 N N . VAL A 1 183 ? -5.824 4.408 9.585 1.00 97.44 183 VAL A N 1
ATOM 1499 C CA . VAL A 1 183 ? -5.181 3.232 9.003 1.00 97.44 183 VAL A CA 1
ATOM 1500 C C . VAL A 1 183 ? -3.878 3.003 9.758 1.00 97.44 183 VAL A C 1
ATOM 1502 O O . VAL A 1 183 ? -2.989 3.852 9.729 1.00 97.44 183 VAL A O 1
ATOM 1505 N N . THR A 1 184 ? -3.750 1.853 10.411 1.00 96.69 184 THR A N 1
ATOM 1506 C CA . THR A 1 184 ? -2.469 1.365 10.925 1.00 96.69 184 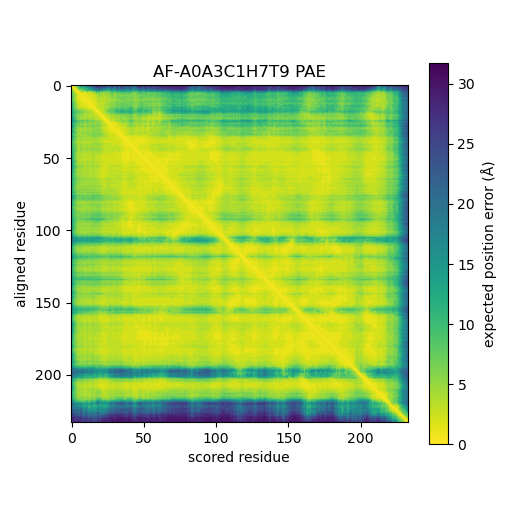THR A CA 1
ATOM 1507 C C . THR A 1 184 ? -1.933 0.328 9.953 1.00 96.69 184 THR A C 1
ATOM 1509 O O . THR A 1 184 ? -2.484 -0.766 9.855 1.00 96.69 184 THR A O 1
ATOM 1512 N N . ALA A 1 185 ? -0.877 0.668 9.222 1.00 96.19 185 ALA A N 1
ATOM 1513 C CA . ALA A 1 185 ? -0.184 -0.238 8.321 1.00 96.19 185 ALA A CA 1
ATOM 1514 C C . ALA A 1 185 ? 1.007 -0.883 9.036 1.00 96.19 185 ALA A C 1
ATOM 1516 O O . ALA A 1 185 ? 1.872 -0.187 9.559 1.00 96.19 185 ALA A O 1
ATOM 1517 N N . VAL A 1 186 ? 1.045 -2.210 9.059 1.00 93.94 186 VAL A N 1
ATOM 1518 C CA . VAL A 1 186 ? 2.119 -3.011 9.651 1.00 93.94 186 VAL A CA 1
ATOM 1519 C C . VAL A 1 186 ? 2.901 -3.653 8.518 1.00 93.94 186 VAL A C 1
ATOM 1521 O O . VAL A 1 186 ? 2.346 -4.449 7.758 1.00 93.94 186 VAL A O 1
ATOM 1524 N N . ASN A 1 187 ? 4.182 -3.312 8.429 1.00 92.69 187 ASN A N 1
ATOM 1525 C CA . ASN A 1 187 ? 5.136 -3.940 7.530 1.00 92.69 187 ASN A CA 1
ATOM 1526 C C . ASN A 1 187 ? 5.627 -5.238 8.182 1.00 92.69 187 ASN A C 1
ATOM 1528 O O . ASN A 1 187 ? 6.484 -5.201 9.060 1.00 92.69 187 ASN A O 1
ATOM 1532 N N . LEU A 1 188 ? 5.054 -6.384 7.807 1.00 88.56 188 LEU A N 1
ATOM 1533 C CA . LEU A 1 188 ? 5.238 -7.632 8.561 1.00 88.56 188 LEU A CA 1
ATOM 1534 C C . LEU A 1 188 ? 6.698 -8.092 8.677 1.00 88.56 188 LEU A C 1
ATOM 1536 O O . LEU A 1 188 ? 7.107 -8.410 9.797 1.00 88.56 188 LEU A O 1
ATOM 1540 N N . PRO A 1 189 ? 7.501 -8.113 7.590 1.00 87.25 189 PRO A N 1
ATOM 1541 C CA . PRO A 1 189 ? 8.917 -8.461 7.695 1.00 87.25 189 PRO A CA 1
ATOM 1542 C C . PRO A 1 189 ? 9.673 -7.549 8.667 1.00 87.25 189 PRO A C 1
ATOM 1544 O O . PRO A 1 189 ? 10.372 -8.032 9.557 1.00 87.25 189 PRO A O 1
ATOM 1547 N N . LEU A 1 190 ? 9.476 -6.235 8.537 1.00 88.25 190 LEU A N 1
ATOM 1548 C CA . LEU A 1 190 ? 10.236 -5.239 9.288 1.00 88.25 190 LEU A CA 1
ATOM 1549 C C . LEU A 1 190 ? 9.794 -5.136 10.751 1.00 88.25 190 LEU A C 1
ATOM 1551 O O . LEU A 1 190 ? 10.625 -5.008 11.646 1.00 88.25 190 LEU A O 1
ATOM 1555 N N . ALA A 1 191 ? 8.489 -5.231 11.016 1.00 87.50 191 ALA A N 1
ATOM 1556 C CA . ALA A 1 191 ? 7.946 -5.228 12.369 1.00 87.50 191 ALA A CA 1
ATOM 1557 C C . ALA A 1 191 ? 8.491 -6.400 13.192 1.00 87.50 191 ALA A C 1
ATOM 1559 O O . ALA A 1 191 ? 8.861 -6.214 14.350 1.00 87.50 191 ALA A O 1
ATOM 1560 N N . LYS A 1 192 ? 8.621 -7.584 12.577 1.00 82.00 192 LYS A N 1
ATOM 1561 C CA . LYS A 1 192 ? 9.262 -8.745 13.205 1.00 82.00 192 LYS A CA 1
ATOM 1562 C C . LYS A 1 192 ? 10.740 -8.482 13.488 1.00 82.00 192 LYS A C 1
ATOM 1564 O O . LYS A 1 192 ? 11.180 -8.700 14.613 1.00 82.00 192 LYS A O 1
ATOM 1569 N N . GLU A 1 193 ? 11.489 -8.023 12.484 1.00 85.56 193 GLU A N 1
ATOM 1570 C CA . GLU A 1 193 ? 12.926 -7.742 12.605 1.00 85.56 193 GLU A CA 1
ATOM 1571 C C . GLU A 1 193 ? 13.226 -6.750 13.737 1.00 85.56 193 GLU A C 1
ATOM 1573 O O . GLU A 1 193 ? 14.167 -6.944 14.504 1.00 85.56 193 GLU A O 1
ATOM 1578 N N . GLN A 1 194 ? 12.389 -5.722 13.880 1.00 84.75 194 GLN A N 1
ATOM 1579 C CA . GLN A 1 194 ? 12.574 -4.649 14.857 1.00 84.75 194 GLN A CA 1
ATOM 1580 C C . GLN A 1 194 ? 11.824 -4.874 16.180 1.00 84.75 194 GLN A C 1
ATOM 1582 O O . GLN A 1 194 ? 11.831 -3.999 17.045 1.00 84.75 194 GLN A O 1
ATOM 1587 N N . GLY A 1 195 ? 11.151 -6.018 16.357 1.00 77.88 195 GLY A N 1
ATOM 1588 C CA . GLY A 1 195 ? 10.360 -6.308 17.560 1.00 77.88 195 GLY A CA 1
ATOM 1589 C C . GLY A 1 195 ? 9.216 -5.314 17.807 1.00 77.88 195 GLY A C 1
ATOM 1590 O O . GLY A 1 195 ? 8.793 -5.121 18.949 1.00 77.88 195 GLY A O 1
ATOM 1591 N N . ALA A 1 196 ? 8.728 -4.656 16.756 1.00 77.94 196 ALA A N 1
ATOM 1592 C CA . ALA A 1 196 ? 7.641 -3.698 16.846 1.00 77.94 196 ALA A CA 1
ATOM 1593 C C . ALA A 1 196 ? 6.308 -4.446 16.931 1.00 77.94 196 ALA A C 1
ATOM 1595 O O . ALA A 1 196 ? 5.865 -5.077 15.972 1.00 77.94 196 ALA A O 1
ATOM 1596 N N . ASN A 1 197 ? 5.643 -4.351 18.081 1.00 68.19 197 ASN A N 1
ATOM 1597 C CA . ASN A 1 197 ? 4.314 -4.922 18.238 1.00 68.19 197 ASN A CA 1
ATOM 1598 C C . ASN A 1 197 ? 3.247 -3.923 17.775 1.00 68.19 197 ASN A C 1
ATOM 1600 O O . ASN A 1 197 ? 3.187 -2.804 18.298 1.00 68.19 197 ASN A O 1
ATOM 1604 N N . PRO A 1 198 ? 2.371 -4.306 16.831 1.00 66.88 198 PRO A N 1
ATOM 1605 C CA . PRO A 1 198 ? 1.236 -3.475 16.483 1.00 66.88 198 PRO A CA 1
ATOM 1606 C C . PRO A 1 198 ? 0.270 -3.361 17.670 1.00 66.88 198 PRO A C 1
ATOM 1608 O O . PRO A 1 198 ? 0.199 -4.223 18.547 1.00 66.88 198 PRO A O 1
ATOM 1611 N N . VAL A 1 199 ? -0.505 -2.277 17.685 1.00 68.12 199 VAL A N 1
ATOM 1612 C CA . VAL A 1 199 ? -1.592 -2.053 18.653 1.00 68.12 199 VAL A CA 1
ATOM 1613 C C . VAL A 1 199 ? -2.547 -3.267 18.663 1.00 68.12 199 VAL A C 1
ATOM 1615 O O . VAL A 1 199 ? -2.783 -3.838 17.595 1.00 68.12 199 VAL A O 1
ATOM 1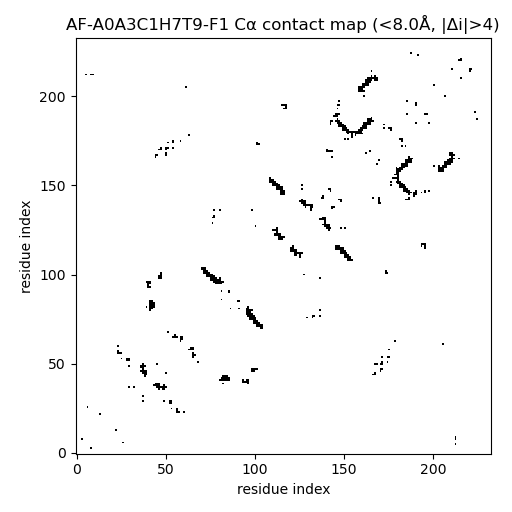618 N N . PRO A 1 200 ? -3.142 -3.656 19.814 1.00 70.25 200 PRO A N 1
ATOM 1619 C CA . PRO A 1 200 ? -4.020 -4.824 19.905 1.00 70.25 200 PRO A CA 1
ATOM 1620 C C . PRO A 1 200 ? -5.123 -4.852 18.837 1.00 70.25 200 PRO A C 1
ATOM 1622 O O . PRO A 1 200 ? -5.821 -3.859 18.631 1.00 70.25 200 PRO A O 1
ATOM 1625 N N . ALA A 1 201 ? -5.328 -6.014 18.207 1.00 67.00 201 ALA A N 1
ATOM 1626 C CA . ALA A 1 201 ? -6.294 -6.212 17.118 1.00 67.00 201 ALA A CA 1
ATOM 1627 C C . ALA A 1 201 ? -7.738 -5.797 17.475 1.00 67.00 201 ALA A C 1
ATOM 1629 O O . ALA A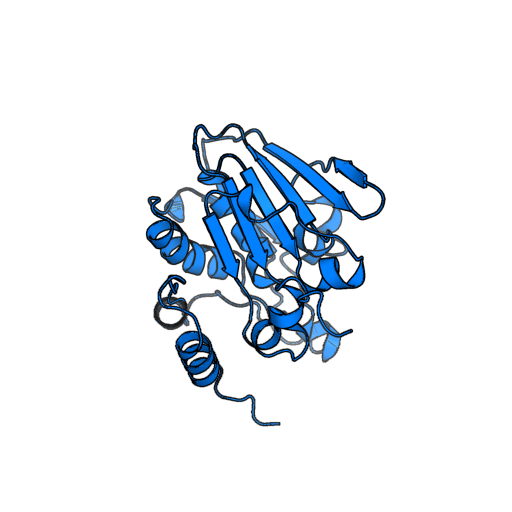 1 201 ? -8.482 -5.346 16.609 1.00 67.00 201 ALA A O 1
ATOM 1630 N N . GLY A 1 202 ? -8.119 -5.887 18.756 1.00 70.75 202 GLY A N 1
ATOM 1631 C CA . GLY A 1 202 ? -9.440 -5.477 19.253 1.00 70.75 202 GLY A CA 1
ATOM 1632 C C . GLY A 1 202 ? -9.728 -3.973 19.165 1.00 70.75 202 GLY A C 1
ATOM 1633 O O . GLY A 1 202 ? -10.871 -3.567 19.353 1.00 70.75 202 GLY A O 1
ATOM 1634 N N . SER A 1 203 ? -8.722 -3.151 18.859 1.00 83.62 203 SER A N 1
ATOM 1635 C CA . SER A 1 203 ? -8.873 -1.704 18.670 1.00 83.62 203 SER A CA 1
ATOM 1636 C C . SER A 1 203 ? -9.368 -1.321 17.273 1.00 83.62 203 SER A C 1
ATOM 1638 O O . SER A 1 203 ? -9.628 -0.145 17.030 1.00 83.62 203 SER A O 1
ATOM 1640 N N . TYR A 1 204 ? -9.487 -2.280 16.349 1.00 91.50 204 TYR A N 1
ATOM 1641 C CA . TYR A 1 204 ? -9.795 -2.014 14.946 1.00 91.50 204 TYR A CA 1
ATOM 1642 C C . TYR A 1 204 ? -11.156 -2.564 14.544 1.00 91.50 204 TYR A C 1
ATOM 1644 O O . TYR A 1 204 ? -11.540 -3.677 14.895 1.00 91.50 204 TYR A O 1
ATOM 1652 N N . SER A 1 205 ? -11.875 -1.786 13.737 1.00 93.38 205 SER A N 1
ATOM 1653 C CA . SER A 1 205 ? -13.165 -2.209 13.187 1.00 93.38 205 SER A CA 1
ATOM 1654 C C . SER A 1 205 ? -13.016 -3.248 12.074 1.00 93.38 205 SER A C 1
ATOM 1656 O O . SER A 1 205 ? -13.930 -4.036 11.833 1.00 93.38 205 SER A O 1
ATOM 1658 N N . GLN A 1 206 ? -11.882 -3.218 11.366 1.00 94.00 206 GLN A N 1
ATOM 1659 C CA . GLN A 1 206 ? -11.571 -4.100 10.249 1.00 94.00 206 GLN A CA 1
ATOM 1660 C C . GLN A 1 206 ? -10.074 -4.407 10.226 1.00 94.00 206 GLN A C 1
ATOM 1662 O O . GLN A 1 206 ? -9.246 -3.555 10.549 1.00 94.00 206 GLN A O 1
ATOM 1667 N N . ILE A 1 207 ? -9.742 -5.625 9.805 1.00 93.19 207 ILE A N 1
ATOM 1668 C CA . ILE A 1 207 ? -8.371 -6.081 9.583 1.00 93.19 207 ILE A CA 1
ATOM 1669 C C . ILE A 1 207 ? -8.287 -6.561 8.135 1.00 93.19 207 ILE A C 1
ATOM 1671 O O . ILE A 1 207 ? -9.126 -7.351 7.697 1.00 93.19 207 ILE A O 1
ATOM 1675 N N . LEU A 1 208 ? -7.293 -6.076 7.394 1.00 93.69 208 LEU A N 1
ATOM 1676 C CA . LEU A 1 208 ? -6.984 -6.508 6.035 1.00 93.69 208 LEU A CA 1
ATOM 1677 C C . LEU A 1 208 ? -5.591 -7.136 6.022 1.00 93.69 208 LEU A C 1
ATOM 1679 O O . LEU A 1 208 ? -4.609 -6.454 6.298 1.00 93.69 208 LEU A O 1
ATOM 1683 N N . LEU A 1 209 ? -5.517 -8.421 5.677 1.00 91.06 209 LEU A N 1
ATOM 1684 C CA . LEU A 1 209 ? -4.262 -9.095 5.352 1.00 91.06 209 LEU A CA 1
ATOM 1685 C C . LEU A 1 209 ? -4.034 -8.999 3.841 1.00 91.06 209 LEU A C 1
ATOM 1687 O O . LEU A 1 209 ? -4.855 -9.491 3.065 1.00 91.06 209 LEU A O 1
ATOM 1691 N N . LEU A 1 210 ? -2.939 -8.362 3.436 1.00 91.81 210 LEU A N 1
ATOM 1692 C CA . LEU A 1 210 ? -2.579 -8.142 2.040 1.00 91.81 210 LEU A CA 1
ATOM 1693 C C . LEU A 1 210 ? -1.099 -8.458 1.837 1.00 91.81 210 LEU A C 1
ATOM 1695 O O . LEU A 1 210 ? -0.242 -7.639 2.134 1.00 91.81 210 LEU A O 1
ATOM 1699 N N . CYS A 1 211 ? -0.794 -9.647 1.335 1.00 88.06 211 CYS A N 1
ATOM 1700 C CA . CYS A 1 211 ? 0.585 -10.091 1.168 1.00 88.06 211 CYS A CA 1
ATOM 1701 C C . CYS A 1 211 ? 0.766 -10.816 -0.164 1.00 88.06 211 CYS A C 1
ATOM 1703 O O . CYS A 1 211 ? -0.173 -11.436 -0.675 1.00 88.06 211 CYS A O 1
ATOM 1705 N N . GLY A 1 212 ? 1.988 -10.777 -0.688 1.00 86.25 212 GLY A N 1
ATOM 1706 C CA . GLY A 1 212 ? 2.433 -11.653 -1.763 1.00 86.25 212 GLY A CA 1
ATOM 1707 C C . GLY A 1 212 ? 2.416 -13.126 -1.342 1.00 86.25 212 GLY A C 1
ATOM 1708 O O . GLY A 1 212 ? 2.435 -13.459 -0.152 1.00 86.25 212 GLY A O 1
ATOM 1709 N N . ALA A 1 213 ? 2.395 -14.022 -2.331 1.00 81.44 213 ALA A N 1
ATOM 1710 C CA . ALA A 1 213 ? 2.371 -15.465 -2.089 1.00 81.44 213 ALA A CA 1
ATOM 1711 C C . ALA A 1 213 ? 3.582 -15.927 -1.259 1.00 81.44 213 ALA A C 1
ATOM 1713 O O . ALA A 1 213 ? 3.410 -16.705 -0.322 1.00 81.44 213 ALA A O 1
ATOM 1714 N N . ASP A 1 214 ? 4.769 -15.380 -1.531 1.00 80.88 214 ASP A N 1
ATOM 1715 C CA . ASP A 1 214 ? 6.005 -15.711 -0.814 1.00 80.88 214 ASP A CA 1
ATOM 1716 C C . ASP A 1 214 ? 5.908 -15.411 0.690 1.00 80.88 214 ASP A C 1
ATOM 1718 O O . ASP A 1 214 ? 6.265 -16.248 1.521 1.00 80.88 214 ASP A O 1
ATOM 1722 N N . THR A 1 215 ? 5.349 -14.255 1.059 1.00 79.62 215 THR A N 1
ATOM 1723 C CA . THR A 1 215 ? 5.141 -13.863 2.461 1.00 79.62 215 THR A CA 1
ATOM 1724 C C . THR A 1 215 ? 4.144 -14.783 3.166 1.00 79.62 215 THR A C 1
ATOM 1726 O O . THR A 1 215 ? 4.350 -15.148 4.322 1.00 79.62 215 THR A O 1
ATOM 1729 N N . LEU A 1 216 ? 3.074 -15.199 2.478 1.00 76.50 216 LEU A N 1
ATOM 1730 C CA . LEU A 1 216 ? 2.073 -16.124 3.028 1.00 76.50 216 LEU A CA 1
ATOM 1731 C C . LEU A 1 216 ? 2.613 -17.551 3.199 1.00 76.50 216 LEU A C 1
ATOM 1733 O O . LEU A 1 216 ? 2.190 -18.265 4.106 1.00 76.50 216 LEU A O 1
ATOM 1737 N N . MET A 1 217 ? 3.521 -17.970 2.317 1.00 73.44 217 MET A N 1
ATOM 1738 C CA . MET A 1 217 ? 4.122 -19.306 2.305 1.00 73.44 217 MET A CA 1
ATOM 1739 C C . MET A 1 217 ? 5.363 -19.438 3.184 1.00 73.44 217 MET A C 1
ATOM 1741 O O . MET A 1 217 ? 5.800 -20.558 3.457 1.00 73.44 217 MET A O 1
ATOM 1745 N N . SER A 1 218 ? 5.958 -18.316 3.577 1.00 71.50 218 SER A N 1
ATOM 1746 C CA . SER A 1 218 ? 7.131 -18.295 4.437 1.00 71.50 218 SER A CA 1
ATOM 1747 C C . SER A 1 218 ? 6.841 -19.084 5.731 1.00 71.50 218 SER A C 1
ATOM 1749 O O . SER A 1 218 ? 5.795 -18.863 6.352 1.00 71.50 218 SER A O 1
ATOM 1751 N N . PRO A 1 219 ? 7.744 -19.990 6.168 1.00 61.19 219 PRO A N 1
ATOM 1752 C CA . PRO A 1 219 ? 7.598 -20.723 7.435 1.00 61.19 219 PRO A CA 1
ATOM 1753 C C . PRO A 1 219 ? 7.394 -19.789 8.636 1.00 61.19 219 PRO A C 1
ATOM 1755 O O . PRO A 1 219 ? 6.763 -20.148 9.626 1.00 61.19 219 PRO A O 1
ATOM 1758 N N . ASP A 1 220 ? 7.922 -18.575 8.503 1.00 57.56 220 ASP A N 1
ATOM 1759 C CA . ASP A 1 220 ? 7.907 -17.485 9.461 1.00 57.56 220 ASP A CA 1
ATOM 1760 C C . ASP A 1 220 ? 6.742 -16.498 9.272 1.00 57.56 220 ASP A C 1
ATOM 1762 O O . ASP A 1 220 ? 6.625 -15.571 10.067 1.00 57.56 220 ASP A O 1
ATOM 1766 N N . GLY A 1 221 ? 5.927 -16.650 8.221 1.00 59.03 221 GLY A N 1
ATOM 1767 C CA . GLY A 1 221 ? 4.960 -15.659 7.738 1.00 59.03 221 GLY A CA 1
ATOM 1768 C C . GLY A 1 221 ? 3.770 -15.456 8.677 1.00 59.03 221 GLY A C 1
ATOM 1769 O O . GLY A 1 221 ? 3.840 -14.694 9.640 1.00 59.03 221 GLY A O 1
ATOM 1770 N N . LEU A 1 222 ? 2.650 -16.145 8.425 1.00 56.59 222 LEU A N 1
ATOM 1771 C CA . LEU A 1 222 ? 1.451 -16.027 9.274 1.00 56.59 222 LEU A CA 1
ATOM 1772 C C . LEU A 1 222 ? 1.675 -16.476 10.724 1.00 56.59 222 LEU A C 1
ATOM 1774 O O . LEU A 1 222 ? 0.997 -15.981 11.620 1.00 56.59 222 LEU A O 1
ATOM 1778 N N . ALA A 1 223 ? 2.618 -17.384 10.975 1.00 52.16 223 ALA A N 1
ATOM 1779 C CA . ALA A 1 223 ? 2.941 -17.831 12.328 1.00 52.16 223 ALA A CA 1
ATOM 1780 C C . ALA A 1 223 ? 3.533 -16.707 13.200 1.00 52.16 223 ALA A C 1
ATOM 1782 O O . ALA A 1 223 ? 3.349 -16.729 14.413 1.00 52.16 223 ALA A O 1
ATOM 1783 N N . ALA A 1 224 ? 4.185 -15.700 12.601 1.00 47.41 224 ALA A N 1
ATOM 1784 C CA . ALA A 1 224 ? 4.643 -14.507 13.317 1.00 47.41 224 ALA A CA 1
ATOM 1785 C C . ALA A 1 224 ? 3.526 -13.476 13.569 1.00 47.41 224 ALA A C 1
ATOM 1787 O O . ALA A 1 224 ? 3.701 -12.583 14.392 1.00 47.41 224 ALA A O 1
ATOM 1788 N N . LEU A 1 225 ? 2.386 -13.589 12.874 1.00 46.03 225 LEU A N 1
ATOM 1789 C CA . LEU A 1 225 ? 1.211 -12.723 13.055 1.00 46.03 225 LEU A CA 1
ATOM 1790 C C . LEU A 1 225 ? 0.276 -13.189 14.167 1.00 46.03 225 LEU A C 1
ATOM 1792 O O . LEU A 1 225 ? -0.557 -12.418 14.645 1.00 46.03 225 LEU A O 1
ATOM 1796 N N . LEU A 1 226 ? 0.356 -14.467 14.523 1.00 42.97 226 LEU A N 1
ATOM 1797 C CA . LEU A 1 226 ? -0.440 -15.038 15.591 1.00 42.97 226 LEU A CA 1
ATOM 1798 C C . LEU A 1 226 ? 0.322 -14.842 16.903 1.00 42.97 226 LEU A C 1
ATOM 1800 O O . LEU A 1 226 ? 1.526 -15.102 16.940 1.00 42.97 226 LEU A O 1
ATOM 1804 N N . PRO A 1 227 ? -0.340 -14.391 17.986 1.00 38.22 227 PRO A N 1
ATOM 1805 C CA . PRO A 1 227 ? 0.284 -14.434 19.296 1.00 38.22 227 PRO A CA 1
ATOM 1806 C C . PRO A 1 227 ? 0.757 -15.868 19.530 1.00 38.22 227 PRO A C 1
ATOM 1808 O O . PRO A 1 227 ? -0.029 -16.809 19.394 1.00 38.22 227 PRO A O 1
ATOM 1811 N N . GLN A 1 228 ? 2.047 -16.030 19.833 1.00 40.22 228 GLN A N 1
ATOM 1812 C CA . GLN A 1 228 ? 2.562 -17.294 20.341 1.00 40.22 228 GLN A CA 1
ATOM 1813 C C . GLN A 1 228 ? 1.674 -17.642 21.530 1.00 40.22 228 GLN A C 1
ATOM 1815 O O . GLN A 1 228 ? 1.558 -16.847 22.465 1.00 40.22 228 GLN A O 1
ATOM 1820 N N . SER A 1 229 ? 0.970 -18.770 21.468 1.00 36.44 229 SER A N 1
ATOM 1821 C CA . SER A 1 229 ? 0.294 -19.272 22.651 1.00 36.44 229 SER A CA 1
ATOM 1822 C C . SER A 1 229 ? 1.377 -19.470 23.702 1.00 36.44 229 SER A C 1
ATOM 1824 O O . SER A 1 229 ? 2.226 -20.347 23.544 1.00 36.44 229 SER A O 1
ATOM 1826 N N . GLU A 1 230 ? 1.377 -18.647 24.749 1.00 41.62 230 GLU A N 1
ATOM 1827 C CA . GLU A 1 230 ? 2.019 -19.019 26.001 1.00 41.62 230 GLU A CA 1
ATOM 1828 C C . GLU A 1 230 ? 1.331 -20.302 26.455 1.00 41.62 230 GLU A C 1
ATOM 1830 O O . GLU A 1 230 ? 0.223 -20.257 26.980 1.00 41.62 230 GLU A O 1
ATOM 1835 N N . ASN A 1 231 ? 1.925 -21.442 26.112 1.00 36.97 231 ASN A N 1
ATOM 1836 C CA . ASN A 1 231 ? 1.873 -22.691 26.851 1.00 36.97 231 ASN A CA 1
ATOM 1837 C C . ASN A 1 231 ? 2.823 -23.681 26.177 1.00 36.97 231 ASN A C 1
ATOM 1839 O O . ASN A 1 231 ? 2.533 -24.188 25.100 1.00 36.97 231 ASN A O 1
ATOM 1843 N N . ASP A 1 232 ? 3.959 -23.913 26.831 1.00 31.39 232 ASP A N 1
ATOM 1844 C CA . ASP A 1 232 ? 4.315 -25.255 27.289 1.00 31.39 232 ASP A CA 1
ATOM 1845 C C . ASP A 1 232 ? 5.261 -25.109 28.494 1.00 31.39 232 ASP A C 1
ATOM 1847 O O . ASP A 1 232 ? 6.444 -24.782 28.369 1.00 31.39 232 ASP A O 1
ATOM 1851 N N . THR A 1 233 ? 4.674 -25.294 29.681 1.00 33.69 233 THR A N 1
ATOM 1852 C CA . THR A 1 233 ? 5.370 -25.771 30.889 1.00 33.69 233 THR A CA 1
ATOM 1853 C C . THR A 1 233 ? 5.078 -27.253 31.019 1.00 33.69 233 THR A C 1
ATOM 1855 O O . THR A 1 233 ? 3.927 -27.633 30.704 1.00 33.69 233 THR A O 1
#

Nearest PDB structures (foldseek):
  4nzk-assembly1_A  TM=7.840E-01  e=6.244E-14  [Eubacterium] siraeum DSM 15702
  5v8d-assembly1_A  TM=7.496E-01  e=3.433E-11  Bacillus cereus ATCC 10987
  5v8d-assembly4_D  TM=7.753E-01  e=9.618E-11  Bacillus cereus ATCC 10987
  5v8d-assembly3_C  TM=7.659E-01  e=8.456E-11  Bacillus cereus ATCC 10987
  5v8d-assembly2_B  TM=7.507E-01  e=1.094E-10  Bacillus cereus ATCC 10987

Secondary structure (DSSP, 8-state):
-PPP-HHHHHHHHHHHS-TTS-----HHHHHHTTTSS-B-SSSSSBPHHHHHHHHHHHHHHTTSPPPPGGGEEEEEEEEEE--HHHHHHT---SPPEEEEEEEETT----EEEEEEETTEEEEES-SB-GGGTTT-GGGGBGGGT-SEEEEEES---S-EEEEEESHHHHTTHHHHTTT-SEEEEEEHHHHHHTT-PPPPGGG-SEEEEE--HHHHHSTTHHHHHSPP-----

Mean predicted aligned error: 6.24 Å

pLDDT: mean 86.92, std 14.48, range [31.39, 98.0]

Solvent-accessible surface area (backbone atoms only — not comparable to full-atom values): 13522 Å² total; per-residue (Å²): 128,86,78,71,63,60,70,62,49,54,51,52,56,53,73,72,52,58,92,87,62,82,84,73,86,49,63,70,56,53,64,72,44,60,93,50,81,30,53,41,83,28,28,94,43,58,26,43,60,29,23,48,60,47,44,47,58,45,38,42,75,75,74,41,86,58,82,59,74,88,49,46,44,78,44,76,63,30,70,74,39,70,33,62,51,20,63,76,71,71,55,77,91,62,81,55,30,70,45,58,46,68,44,62,55,101,54,88,74,60,70,50,28,31,35,43,48,76,94,43,79,42,81,44,99,43,62,59,35,70,87,26,34,88,82,42,57,70,48,22,29,36,49,68,80,30,31,23,33,39,36,40,38,75,47,89,42,94,40,30,36,37,37,43,18,42,82,55,38,46,57,32,44,68,67,51,54,76,65,20,20,28,37,38,41,31,21,52,72,50,12,59,76,60,68,36,77,76,78,66,73,88,78,38,75,41,77,47,82,41,63,54,68,67,54,65,67,37,89,67,31,60,66,68,73,45,80,76,74,92,73,88,130

Foldseek 3Di:
DPDPPLVVLVVVLVVPDDPVDDDQDLPVQCVVCVVPQQPFPQAREGALVVLLSSLCRVVVVVPDHADDPVQKDKDQLEQQARYDNCVVVVDRPDGHDTHIDIAGPPDDKDKWKWFQAPVGIDTDPDLADSVCSVPNVLVRGVLQQGQKMKMAIPDPDPFEEEEEEASHCSSNVNRPNNHHRMYIYGHQVVCVVRVPDDDDPVVGPYYDYDYDSCLSPPPCHVVVVDPDPPDDD

Radius of gyration: 17.71 Å; Cα contacts (8 Å, |Δi|>4): 381; chains: 1; bounding box: 41×44×52 Å